Protein AF-A0A941YDL7-F1 (afdb_monomer)

Secondary structure (DSSP, 8-state):
----------------SSTTTTTTTSSSS-TTS---------HHHHT-SS-HHHHHHHHTT---HHHHHHHHHHHHHHHHHHHHTT-HHHHHHHHHHHHHT--S----BTTTB-HHHHHHHHHHHHHHHTT-HHHHHHHHHHHHHH-TT-TTHHHHHHHHHHHTTSPPPHHHHHHHHHHHHHHHHHHHHHHHTHHHHHHHHHTGGGTPPP--HHHHHHHTT-BTTB--HHHHHHHHHHTT---EEEEE-HHHHHHSPSSEEEEETTEEEEEEEEETTEEEEEETTTTEEEEEEPPPTT-TT--EEEEESS-----------PPP-------

Structure (mmCIF, N/CA/C/O backbone):
data_AF-A0A941YDL7-F1
#
_entry.id   AF-A0A941YDL7-F1
#
loop_
_atom_site.group_PDB
_atom_site.id
_atom_site.type_symbol
_atom_site.label_atom_id
_atom_site.label_alt_id
_atom_site.label_comp_id
_atom_site.label_asym_id
_atom_site.label_entity_id
_atom_site.label_seq_id
_atom_site.pdbx_PDB_ins_code
_atom_site.Cartn_x
_atom_site.Cartn_y
_atom_site.Cartn_z
_atom_site.occupancy
_atom_site.B_iso_or_equiv
_atom_site.auth_seq_id
_atom_site.auth_comp_id
_atom_site.auth_asym_id
_atom_site.auth_atom_id
_atom_site.pdbx_PDB_model_num
ATOM 1 N N . MET A 1 1 ? 16.659 -19.711 49.227 1.00 37.34 1 MET A N 1
ATOM 2 C CA . MET A 1 1 ? 16.069 -18.777 48.242 1.00 37.34 1 MET A CA 1
ATOM 3 C C . MET A 1 1 ? 16.823 -18.914 46.929 1.00 37.34 1 MET A C 1
ATOM 5 O O . MET A 1 1 ? 17.963 -18.486 46.855 1.00 37.34 1 MET A O 1
ATOM 9 N N . LYS A 1 2 ? 16.241 -19.593 45.935 1.00 26.11 2 LYS A N 1
ATOM 10 C CA . LYS A 1 2 ? 16.795 -19.703 44.576 1.00 26.11 2 LYS A CA 1
ATOM 11 C C . LYS A 1 2 ? 15.901 -18.872 43.658 1.00 26.11 2 LYS A C 1
ATOM 13 O O . LYS A 1 2 ? 14.744 -19.239 43.472 1.00 26.11 2 LYS A O 1
ATOM 18 N N . LEU A 1 3 ? 16.416 -17.756 43.140 1.00 27.30 3 LEU A N 1
ATOM 19 C CA . LEU A 1 3 ? 15.754 -17.014 42.069 1.00 27.30 3 LEU A CA 1
ATOM 20 C C . LEU A 1 3 ? 15.757 -17.884 40.809 1.00 27.30 3 LEU A C 1
ATOM 22 O O . LEU A 1 3 ? 16.811 -18.329 40.358 1.00 27.30 3 LEU A O 1
ATOM 26 N N . ARG A 1 4 ? 14.567 -18.150 40.270 1.00 28.25 4 ARG A N 1
ATOM 27 C CA . ARG A 1 4 ? 14.390 -18.718 38.934 1.00 28.25 4 ARG A CA 1
ATOM 28 C C . ARG A 1 4 ? 14.188 -17.561 37.966 1.00 28.25 4 ARG A C 1
ATOM 30 O O . ARG A 1 4 ? 13.151 -16.908 37.996 1.00 28.25 4 ARG A O 1
ATOM 37 N N . THR A 1 5 ? 15.186 -17.318 37.132 1.00 29.25 5 THR A N 1
ATOM 38 C CA . THR A 1 5 ? 15.082 -16.452 35.959 1.00 29.25 5 THR A CA 1
ATOM 39 C C . THR A 1 5 ? 14.235 -17.185 34.921 1.00 29.25 5 THR A C 1
ATOM 41 O O . THR A 1 5 ? 14.616 -18.261 34.464 1.00 29.25 5 THR A O 1
ATOM 44 N N . ILE A 1 6 ? 13.059 -16.647 34.600 1.00 28.30 6 ILE A N 1
ATOM 45 C CA . ILE A 1 6 ? 12.221 -17.129 33.500 1.00 28.30 6 ILE A CA 1
ATOM 46 C C . ILE A 1 6 ? 12.643 -16.338 32.264 1.00 28.30 6 ILE A C 1
ATOM 48 O O . ILE A 1 6 ? 12.273 -15.179 32.100 1.00 28.30 6 ILE A O 1
ATOM 52 N N . THR A 1 7 ? 13.465 -16.948 31.418 1.00 30.00 7 THR A N 1
ATOM 53 C CA . THR A 1 7 ? 13.738 -16.464 30.065 1.00 30.00 7 THR A CA 1
ATOM 54 C C . THR A 1 7 ? 12.548 -16.847 29.190 1.00 30.00 7 THR A C 1
ATOM 56 O O . THR A 1 7 ? 12.341 -18.021 28.891 1.00 30.00 7 THR A O 1
ATOM 59 N N . ALA A 1 8 ? 11.735 -15.862 28.812 1.00 26.80 8 ALA A N 1
ATOM 60 C CA . ALA A 1 8 ? 10.688 -16.037 27.816 1.00 26.80 8 ALA A CA 1
ATOM 61 C C . ALA A 1 8 ? 11.326 -16.009 26.419 1.00 26.80 8 ALA A C 1
ATOM 63 O O . ALA A 1 8 ? 11.739 -14.961 25.929 1.00 26.80 8 ALA A O 1
ATOM 64 N N . THR A 1 9 ? 11.435 -17.174 25.787 1.00 26.86 9 THR A N 1
ATOM 65 C CA . THR A 1 9 ? 11.781 -17.291 24.369 1.00 26.86 9 THR A CA 1
ATOM 66 C C . THR A 1 9 ? 10.522 -17.012 23.551 1.00 26.86 9 THR A C 1
ATOM 68 O O . THR A 1 9 ? 9.659 -17.876 23.417 1.00 26.86 9 THR A O 1
ATOM 71 N N . VAL A 1 10 ? 10.392 -15.795 23.020 1.00 27.70 10 VAL A N 1
ATOM 72 C CA . VAL A 1 10 ? 9.381 -15.471 22.006 1.00 27.70 10 VAL A CA 1
ATOM 73 C C . VAL A 1 10 ? 9.907 -15.972 20.663 1.00 27.70 10 VAL A C 1
ATOM 75 O O . VAL A 1 10 ? 10.769 -15.352 20.046 1.00 27.70 10 VAL A O 1
ATOM 78 N N . ALA A 1 11 ? 9.424 -17.135 20.231 1.00 27.25 11 ALA A N 1
ATOM 79 C CA . ALA A 1 11 ? 9.657 -17.644 18.887 1.00 27.25 11 ALA A CA 1
ATOM 80 C C . ALA A 1 11 ? 8.692 -16.945 17.914 1.00 27.25 11 ALA A C 1
ATOM 82 O O . ALA A 1 11 ? 7.545 -17.357 17.751 1.00 27.25 11 ALA A O 1
ATOM 83 N N . LEU A 1 12 ? 9.157 -15.871 17.276 1.00 30.12 12 LEU A N 1
ATOM 84 C CA . LEU A 1 12 ? 8.504 -15.267 16.114 1.00 30.12 12 LEU A CA 1
ATOM 85 C C . LEU A 1 12 ? 8.773 -16.149 14.887 1.00 30.12 12 LEU A C 1
ATOM 87 O O . LEU A 1 12 ? 9.752 -15.973 14.168 1.00 30.12 12 LEU A O 1
ATOM 91 N N . ALA A 1 13 ? 7.903 -17.132 14.662 1.00 30.30 13 ALA A N 1
ATOM 92 C CA . ALA A 1 13 ? 7.838 -17.876 13.411 1.00 30.30 13 ALA A CA 1
ATOM 93 C C . ALA A 1 13 ? 6.971 -17.097 12.409 1.00 30.30 13 ALA A C 1
ATOM 95 O O . ALA A 1 13 ? 5.789 -17.385 12.234 1.00 30.30 13 ALA A O 1
ATOM 96 N N . VAL A 1 14 ? 7.552 -16.084 11.763 1.00 33.91 14 VAL A N 1
ATOM 97 C CA . VAL A 1 14 ? 6.926 -15.397 10.627 1.00 33.91 14 VAL A CA 1
ATOM 98 C C . VAL A 1 14 ? 7.543 -15.930 9.334 1.00 33.91 14 VAL A C 1
ATOM 100 O O . VAL A 1 14 ? 8.665 -15.602 8.974 1.00 33.91 14 VAL A O 1
ATOM 103 N N . GLY A 1 15 ? 6.784 -16.788 8.651 1.00 31.83 15 GLY A N 1
ATOM 104 C CA . GLY A 1 15 ? 6.641 -16.751 7.193 1.00 31.83 15 GLY A CA 1
ATOM 105 C C . GLY A 1 15 ? 7.873 -16.957 6.306 1.00 31.83 15 GLY A C 1
ATOM 106 O O . GLY A 1 15 ? 8.090 -16.162 5.403 1.00 31.83 15 GLY A O 1
ATOM 107 N N . ALA A 1 16 ? 8.592 -18.075 6.430 1.00 31.45 16 ALA A N 1
ATOM 108 C CA . ALA A 1 16 ? 9.551 -18.518 5.400 1.00 31.45 16 ALA A CA 1
ATOM 109 C C . ALA A 1 16 ? 8.888 -19.242 4.194 1.00 31.45 16 ALA A C 1
ATOM 111 O O . ALA A 1 16 ? 9.565 -19.880 3.394 1.00 31.45 16 ALA A O 1
ATOM 112 N N . GLY A 1 17 ? 7.556 -19.190 4.063 1.00 27.62 17 GLY A N 1
ATOM 113 C CA . GLY A 1 17 ? 6.795 -20.098 3.191 1.00 27.62 17 GLY A CA 1
ATOM 114 C C . GLY A 1 17 ? 6.447 -19.607 1.782 1.00 27.62 17 GLY A C 1
ATOM 115 O O . GLY A 1 17 ? 5.955 -20.409 0.997 1.00 27.62 17 GLY A O 1
ATOM 116 N N . ILE A 1 18 ? 6.670 -18.333 1.435 1.00 33.44 18 ILE A N 1
ATOM 117 C CA . ILE A 1 18 ? 6.165 -17.769 0.160 1.00 33.44 18 ILE A CA 1
ATOM 118 C C . ILE A 1 18 ? 7.276 -17.501 -0.876 1.00 33.44 18 ILE A C 1
ATOM 120 O O . ILE A 1 18 ? 7.001 -17.475 -2.070 1.00 33.44 18 ILE A O 1
ATOM 124 N N . LEU A 1 19 ? 8.554 -17.445 -0.487 1.00 34.84 19 LEU A N 1
ATOM 125 C CA . LEU A 1 19 ? 9.645 -17.141 -1.432 1.00 34.84 19 LEU A CA 1
ATOM 126 C C . LEU A 1 19 ? 10.143 -18.340 -2.267 1.00 34.84 19 LEU A C 1
ATOM 128 O O . LEU A 1 19 ? 10.895 -18.155 -3.219 1.00 34.84 19 LEU A O 1
ATOM 132 N N . ALA A 1 20 ? 9.721 -19.572 -1.965 1.00 33.31 20 ALA A N 1
ATOM 133 C CA . ALA A 1 20 ? 10.286 -20.765 -2.607 1.00 33.31 20 ALA A CA 1
ATOM 134 C C . ALA A 1 20 ? 9.628 -21.160 -3.947 1.00 33.31 20 ALA A C 1
ATOM 136 O O . ALA A 1 20 ? 10.249 -21.871 -4.736 1.00 33.31 20 ALA A O 1
ATOM 137 N N . PHE A 1 21 ? 8.405 -20.703 -4.248 1.00 31.69 21 PHE A N 1
ATOM 138 C CA . PHE A 1 21 ? 7.662 -21.180 -5.430 1.00 31.69 21 PHE A CA 1
ATOM 139 C C . PHE A 1 21 ? 7.884 -20.363 -6.718 1.00 31.69 21 PHE A C 1
ATOM 141 O O . PHE A 1 21 ? 7.560 -20.846 -7.801 1.00 31.69 21 PHE A O 1
ATOM 148 N N . GLY A 1 22 ? 8.505 -19.180 -6.633 1.00 31.02 22 GLY A N 1
ATOM 149 C CA . GLY A 1 22 ? 8.952 -18.404 -7.803 1.00 31.02 22 GLY A CA 1
ATOM 150 C C . GLY A 1 22 ? 10.411 -18.657 -8.212 1.00 31.02 22 GLY A C 1
ATOM 151 O O . GLY A 1 22 ? 10.798 -18.365 -9.341 1.00 31.02 22 GLY A O 1
ATOM 152 N N . TRP A 1 23 ? 11.228 -19.227 -7.320 1.00 39.78 23 TRP A N 1
ATOM 153 C CA . TRP A 1 23 ? 12.681 -19.335 -7.505 1.00 39.78 23 TRP A CA 1
ATOM 154 C C . TRP A 1 23 ? 13.129 -20.464 -8.446 1.00 39.78 23 TRP A C 1
ATOM 156 O O . TRP A 1 23 ? 14.079 -20.271 -9.202 1.00 39.78 23 TRP A O 1
ATOM 166 N N . SER A 1 24 ? 12.459 -21.624 -8.473 1.00 32.69 24 SER A N 1
ATOM 167 C CA . SER A 1 24 ? 12.957 -22.769 -9.266 1.00 32.69 24 SER A CA 1
ATOM 168 C C . SER A 1 24 ? 12.690 -22.662 -10.772 1.00 32.69 24 SER A C 1
ATOM 170 O O . SER A 1 24 ? 13.338 -23.342 -11.565 1.00 32.69 24 SER A O 1
ATOM 172 N N . ARG A 1 25 ? 11.781 -21.775 -11.199 1.00 36.44 25 ARG A N 1
ATOM 173 C CA . ARG A 1 25 ? 11.506 -21.544 -12.628 1.00 36.44 25 ARG A CA 1
ATOM 174 C C . ARG A 1 25 ? 12.457 -20.521 -13.267 1.00 36.44 25 ARG A C 1
ATOM 176 O O . ARG A 1 25 ? 12.431 -20.346 -14.481 1.00 36.44 25 ARG A O 1
ATOM 183 N N . TRP A 1 26 ? 13.309 -19.878 -12.464 1.00 39.62 26 TRP A N 1
ATOM 184 C CA . TRP A 1 26 ? 14.221 -18.814 -12.895 1.00 39.62 26 TRP A CA 1
ATOM 185 C C . TRP A 1 26 ? 15.628 -19.321 -13.264 1.00 39.62 26 TRP A C 1
ATOM 187 O O . TRP A 1 26 ? 16.343 -18.658 -14.005 1.00 39.62 26 TRP A O 1
ATOM 197 N N . SER A 1 27 ? 16.028 -20.514 -12.808 1.00 38.94 27 SER A N 1
ATOM 198 C CA . SER A 1 27 ? 17.414 -21.006 -12.913 1.00 38.94 27 SER A CA 1
ATOM 199 C C . SER A 1 27 ? 17.756 -21.808 -14.179 1.00 38.94 27 SER A C 1
ATOM 201 O O . SER A 1 27 ? 18.889 -22.269 -14.304 1.00 38.94 27 SER A O 1
ATOM 203 N N . HIS A 1 28 ? 16.817 -22.005 -15.114 1.00 36.47 28 HIS A N 1
ATOM 204 C CA . HIS A 1 28 ? 17.025 -22.887 -16.279 1.00 36.47 28 HIS A CA 1
ATOM 205 C C . HIS A 1 28 ? 16.686 -22.283 -17.651 1.00 36.47 28 HIS A C 1
ATOM 207 O O . HIS A 1 28 ? 16.754 -22.992 -18.654 1.00 36.47 28 HIS A O 1
ATOM 213 N N . HIS A 1 29 ? 16.368 -20.989 -17.733 1.00 39.44 29 HIS A N 1
ATOM 214 C CA . HIS A 1 29 ? 16.310 -20.298 -19.021 1.00 39.44 29 HIS A CA 1
ATOM 215 C C . HIS A 1 29 ? 17.703 -19.789 -19.402 1.00 39.44 29 HIS A C 1
ATOM 217 O O . HIS A 1 29 ? 18.428 -19.279 -18.553 1.00 39.44 29 HIS A O 1
ATOM 223 N N . ASP A 1 30 ? 18.065 -19.978 -20.673 1.00 42.44 30 ASP A N 1
ATOM 224 C CA . ASP A 1 30 ? 19.247 -19.431 -21.344 1.00 42.44 30 ASP A CA 1
ATOM 225 C C . ASP A 1 30 ? 19.672 -18.079 -20.742 1.00 42.44 30 ASP A C 1
ATOM 227 O O . ASP A 1 30 ? 18.970 -17.079 -20.894 1.00 42.44 30 ASP A O 1
ATOM 231 N N . ALA A 1 31 ? 20.812 -18.055 -20.040 1.00 44.59 31 ALA A N 1
ATOM 232 C CA . ALA A 1 31 ? 21.307 -16.887 -19.306 1.00 44.59 31 ALA A CA 1
ATOM 233 C C . ALA A 1 31 ? 21.563 -15.659 -20.204 1.00 44.59 31 ALA A C 1
ATOM 235 O O . ALA A 1 31 ? 21.845 -14.574 -19.703 1.00 44.59 31 ALA A O 1
ATOM 236 N N . THR A 1 32 ? 21.478 -15.821 -21.528 1.00 43.91 32 THR A N 1
ATOM 237 C CA . THR A 1 32 ? 21.632 -14.743 -22.509 1.00 43.91 32 THR A CA 1
ATOM 238 C C . THR A 1 32 ? 20.325 -14.028 -22.849 1.00 43.91 32 THR A C 1
ATOM 240 O O . THR A 1 32 ? 20.363 -12.932 -23.409 1.00 43.91 32 THR A O 1
ATOM 243 N N . ARG A 1 33 ? 19.161 -14.604 -22.515 1.00 46.22 33 ARG A N 1
ATOM 244 C CA . ARG A 1 33 ? 17.855 -13.986 -22.765 1.00 46.22 33 ARG A CA 1
ATOM 245 C C . ARG A 1 33 ? 17.139 -13.752 -21.446 1.00 46.22 33 ARG A C 1
ATOM 247 O O . ARG A 1 33 ? 16.649 -14.707 -20.843 1.00 46.22 33 ARG A O 1
ATOM 254 N N . PRO A 1 34 ? 17.058 -12.499 -20.981 1.00 45.69 34 PRO A N 1
ATOM 255 C CA . PRO A 1 34 ? 16.389 -12.241 -19.729 1.00 45.69 34 PRO A CA 1
ATOM 256 C C . PRO A 1 34 ? 14.908 -12.616 -19.815 1.00 45.69 34 PRO A C 1
ATOM 258 O O . PRO A 1 34 ? 14.281 -12.385 -20.854 1.00 45.69 34 PRO A O 1
ATOM 261 N N . PRO A 1 35 ? 14.327 -13.152 -18.731 1.00 43.38 35 PRO A N 1
ATOM 262 C CA . PRO A 1 35 ? 12.903 -13.418 -18.683 1.00 43.38 35 PRO A CA 1
ATOM 263 C C . PRO A 1 35 ? 12.160 -12.096 -18.862 1.00 43.38 35 PRO A C 1
ATOM 265 O O . PRO A 1 35 ? 12.239 -11.190 -18.029 1.00 43.38 35 PRO A O 1
ATOM 268 N N . VAL A 1 36 ? 11.452 -11.988 -19.981 1.00 54.88 36 VAL A N 1
ATOM 269 C CA . VAL A 1 36 ? 10.442 -10.958 -20.178 1.00 54.88 36 VAL A CA 1
ATOM 270 C C . VAL A 1 36 ? 9.361 -11.250 -19.147 1.00 54.88 36 VAL A C 1
ATOM 272 O O . VAL A 1 36 ? 8.818 -12.354 -19.119 1.00 54.88 36 VAL A O 1
ATOM 275 N N . VAL A 1 37 ? 9.088 -10.295 -18.257 1.00 56.03 37 VAL A N 1
ATOM 276 C CA . VAL A 1 37 ? 7.949 -10.411 -17.343 1.00 56.03 37 VAL A CA 1
ATOM 277 C C . VAL A 1 37 ? 6.709 -10.404 -18.225 1.00 56.03 37 VAL A C 1
ATOM 279 O O . VAL A 1 37 ? 6.321 -9.359 -18.745 1.00 56.03 37 VAL A O 1
ATOM 282 N N . THR A 1 38 ? 6.131 -11.580 -18.453 1.00 52.69 38 THR A N 1
ATOM 283 C CA . THR A 1 38 ? 4.875 -11.699 -19.181 1.00 52.69 38 THR A CA 1
ATOM 284 C C . THR A 1 38 ? 3.801 -11.085 -18.302 1.00 52.69 38 THR A C 1
ATOM 286 O O . THR A 1 38 ? 3.510 -11.596 -17.222 1.00 52.69 38 THR A O 1
ATOM 289 N N . VAL A 1 39 ? 3.244 -9.960 -18.736 1.00 56.31 39 VAL A N 1
ATOM 290 C CA . VAL A 1 39 ? 2.050 -9.407 -18.103 1.00 56.31 39 VAL A CA 1
ATOM 291 C C . VAL A 1 39 ? 0.925 -10.378 -18.428 1.00 56.31 39 VAL A C 1
ATOM 293 O O . VAL A 1 39 ? 0.641 -10.589 -19.608 1.00 56.31 39 VAL A O 1
ATOM 296 N N . ASP A 1 40 ? 0.324 -10.998 -17.408 1.00 58.81 40 ASP A N 1
ATOM 297 C CA . ASP A 1 40 ? -0.880 -11.806 -17.601 1.00 58.81 40 ASP A CA 1
ATOM 298 C C . ASP A 1 40 ? -1.860 -11.002 -18.455 1.00 58.81 40 ASP A C 1
ATOM 300 O O . ASP A 1 40 ? -2.167 -9.845 -18.145 1.00 58.81 40 ASP A O 1
ATOM 304 N N . ALA A 1 41 ? -2.290 -11.586 -19.573 1.00 58.56 41 ALA A N 1
ATOM 305 C CA . ALA A 1 41 ? -3.140 -10.888 -20.519 1.00 58.56 41 ALA A CA 1
ATOM 306 C C . ALA A 1 41 ? -4.437 -10.489 -19.805 1.00 58.56 41 ALA A C 1
ATOM 308 O O . ALA A 1 41 ? -5.249 -11.349 -19.463 1.00 58.56 41 ALA A O 1
ATOM 309 N N . ASP A 1 42 ? -4.600 -9.186 -19.563 1.00 64.19 42 ASP A N 1
ATOM 310 C CA . ASP A 1 42 ? -5.764 -8.618 -18.889 1.00 64.19 42 ASP A CA 1
ATOM 311 C C . ASP A 1 42 ? -7.034 -9.117 -19.593 1.00 64.19 42 ASP A C 1
ATOM 313 O O . ASP A 1 42 ? -7.137 -8.952 -20.814 1.00 64.19 42 ASP A O 1
ATOM 317 N N . PRO A 1 43 ? -8.001 -9.719 -18.877 1.00 68.06 43 PRO A N 1
ATOM 318 C CA . PRO A 1 43 ? -9.245 -10.183 -19.479 1.00 68.06 43 PRO A CA 1
ATOM 319 C C . PRO A 1 43 ? -9.929 -9.107 -20.330 1.00 68.06 43 PRO A C 1
ATOM 321 O O . PRO A 1 43 ? -10.502 -9.418 -21.371 1.00 68.06 43 PRO A O 1
ATOM 324 N N . LEU A 1 44 ? -9.809 -7.830 -19.946 1.00 62.81 44 LEU A N 1
ATOM 325 C CA . LEU A 1 44 ? -10.331 -6.722 -20.739 1.00 62.81 44 LEU A CA 1
ATOM 326 C C . LEU A 1 44 ? -9.585 -6.574 -22.064 1.00 62.81 44 LEU A C 1
ATOM 328 O O . LEU A 1 44 ? -10.246 -6.426 -23.086 1.00 62.81 44 LEU A O 1
ATOM 332 N N . LEU A 1 45 ? -8.252 -6.686 -22.077 1.00 68.38 45 LEU A N 1
ATOM 333 C CA . LEU A 1 45 ? -7.449 -6.651 -23.306 1.00 68.38 45 LEU A CA 1
ATOM 334 C C . LEU A 1 45 ? -7.737 -7.851 -24.217 1.00 68.38 45 LEU A C 1
ATOM 336 O O . LEU A 1 45 ? -7.794 -7.683 -25.430 1.00 68.38 45 LEU A O 1
ATOM 340 N N . GLN A 1 46 ? -7.979 -9.040 -23.656 1.00 73.88 46 GLN A N 1
ATOM 341 C CA . GLN A 1 46 ? -8.308 -10.237 -24.446 1.00 73.88 46 GLN A CA 1
ATOM 342 C C . GLN A 1 46 ? -9.644 -10.114 -25.188 1.00 73.88 46 GLN A C 1
ATOM 344 O O . GLN A 1 46 ? -9.834 -10.714 -26.243 1.00 73.88 46 GLN A O 1
ATOM 349 N N . THR A 1 47 ? -10.578 -9.334 -24.642 1.00 74.69 47 THR A N 1
ATOM 350 C CA . THR A 1 47 ? -11.885 -9.089 -25.270 1.00 74.69 47 THR A CA 1
ATOM 351 C C . THR A 1 47 ? -11.878 -7.930 -26.268 1.00 74.69 47 THR A C 1
ATOM 353 O O . THR A 1 47 ? -12.888 -7.691 -26.936 1.00 74.69 47 THR A O 1
ATOM 356 N N . MET A 1 48 ? -10.762 -7.203 -26.397 1.00 77.00 48 MET A N 1
ATOM 357 C CA . MET A 1 48 ? -10.673 -6.084 -27.330 1.00 77.00 48 MET A CA 1
ATOM 358 C C . MET A 1 48 ? -10.565 -6.570 -28.768 1.00 77.00 48 MET A C 1
ATOM 360 O O . MET A 1 48 ? -9.735 -7.407 -29.107 1.00 77.00 48 MET A O 1
ATOM 364 N N . LYS A 1 49 ? -11.389 -5.982 -29.638 1.00 82.94 49 LYS A N 1
ATOM 365 C CA . LYS A 1 49 ? -11.240 -6.117 -31.094 1.00 82.94 49 LYS A CA 1
ATOM 366 C C . LYS A 1 49 ? -10.123 -5.232 -31.649 1.00 82.94 49 LYS A C 1
ATOM 368 O O . LYS A 1 49 ? -9.626 -5.500 -32.736 1.00 82.94 49 LYS A O 1
ATOM 373 N N . ASP A 1 50 ? -9.778 -4.177 -30.919 1.00 87.31 50 ASP A N 1
ATOM 374 C CA . ASP A 1 50 ? -8.822 -3.161 -31.341 1.00 87.31 50 ASP A CA 1
ATOM 375 C C . ASP A 1 50 ? -7.399 -3.551 -30.939 1.00 87.31 50 ASP A C 1
ATOM 377 O O . ASP A 1 50 ? -7.180 -4.197 -29.911 1.00 87.31 50 ASP A O 1
ATOM 381 N N . SER A 1 51 ? -6.412 -3.109 -31.715 1.00 93.06 51 SER A N 1
ATOM 382 C CA . SER A 1 51 ? -5.014 -3.246 -31.315 1.00 93.06 51 SER A CA 1
ATOM 383 C C . SER A 1 51 ? -4.720 -2.413 -30.055 1.00 93.06 51 SER A C 1
ATOM 385 O O . SER A 1 51 ? -5.361 -1.380 -29.819 1.00 93.06 51 SER A O 1
ATOM 387 N N . PRO A 1 52 ? -3.699 -2.776 -29.252 1.00 93.62 52 PRO A N 1
ATOM 388 C CA . PRO A 1 52 ? -3.345 -2.002 -28.063 1.00 93.62 52 PRO A CA 1
ATOM 389 C C . PRO A 1 52 ? -3.077 -0.513 -28.355 1.00 93.62 52 PRO A C 1
ATOM 391 O O . PRO A 1 52 ? -3.503 0.349 -27.587 1.00 93.62 52 PRO A O 1
ATOM 394 N N . LYS A 1 53 ? -2.444 -0.188 -29.495 1.00 94.94 53 LYS A N 1
ATOM 395 C CA . LYS A 1 53 ? -2.166 1.202 -29.910 1.00 94.94 53 LYS A CA 1
ATOM 396 C C . LYS A 1 53 ? -3.460 1.978 -30.219 1.00 94.94 53 LYS A C 1
ATOM 398 O O . LYS A 1 53 ? -3.593 3.128 -29.802 1.00 94.94 53 LYS A O 1
ATOM 403 N N . GLU A 1 54 ? -4.439 1.351 -30.873 1.00 95.31 54 GLU A N 1
ATOM 404 C CA . GLU A 1 54 ? -5.755 1.957 -31.148 1.00 95.31 54 GLU A CA 1
ATOM 405 C C . GLU A 1 54 ? -6.580 2.161 -29.872 1.00 95.31 54 GLU A C 1
ATOM 407 O O . GLU A 1 54 ? -7.276 3.171 -29.724 1.00 95.31 54 GLU A O 1
ATOM 412 N N . PHE A 1 55 ? -6.498 1.228 -28.916 1.00 94.75 55 PHE A N 1
ATOM 413 C CA . PHE A 1 55 ? -7.143 1.403 -27.618 1.00 94.75 55 PHE A CA 1
ATOM 414 C C . PHE A 1 55 ? -6.578 2.610 -26.865 1.00 94.75 55 PHE A C 1
ATOM 416 O O . PHE A 1 55 ? -7.353 3.440 -26.381 1.00 94.75 55 PHE A O 1
ATOM 423 N N . VAL A 1 56 ? -5.247 2.735 -26.812 1.00 96.12 56 VAL A N 1
ATOM 424 C CA . VAL A 1 56 ? -4.561 3.873 -26.186 1.00 96.12 56 VAL A CA 1
ATOM 425 C C . VAL A 1 56 ? -4.997 5.185 -26.833 1.00 96.12 56 VAL A C 1
ATOM 427 O O . VAL A 1 56 ? -5.439 6.079 -26.118 1.00 96.12 56 VAL A O 1
ATOM 430 N N . ALA A 1 57 ? -4.955 5.294 -28.164 1.00 96.56 57 ALA A N 1
ATOM 431 C CA . ALA A 1 57 ? -5.278 6.535 -28.873 1.00 96.56 57 ALA A CA 1
ATOM 432 C C . ALA A 1 57 ? -6.694 7.060 -28.572 1.00 96.56 57 ALA A C 1
ATOM 434 O O . ALA A 1 57 ? -6.902 8.259 -28.406 1.00 96.56 57 ALA A O 1
ATOM 435 N N . ARG A 1 58 ? -7.674 6.160 -28.455 1.00 96.62 58 ARG A N 1
ATOM 436 C CA . ARG A 1 58 ? -9.072 6.515 -28.162 1.00 96.62 58 ARG A CA 1
ATOM 437 C C . ARG A 1 58 ? -9.318 6.868 -26.697 1.00 96.62 58 ARG A C 1
ATOM 439 O O . ARG A 1 58 ? -10.239 7.626 -26.411 1.00 96.62 58 ARG A O 1
ATOM 446 N N . ASN A 1 59 ? -8.532 6.309 -25.777 1.00 96.25 59 ASN A N 1
ATOM 447 C CA . ASN A 1 59 ? -8.805 6.384 -24.341 1.00 96.25 59 ASN A CA 1
ATOM 448 C C . ASN A 1 59 ? -7.763 7.175 -23.538 1.00 96.25 59 ASN A C 1
ATOM 450 O O . ASN A 1 59 ? -7.964 7.371 -22.343 1.00 96.25 59 ASN A O 1
ATOM 454 N N . GLU A 1 60 ? -6.684 7.673 -24.153 1.00 97.12 60 GLU A N 1
ATOM 455 C CA . GLU A 1 60 ? -5.602 8.400 -23.463 1.00 97.12 60 GLU A CA 1
ATOM 456 C C . GLU A 1 60 ? -6.115 9.591 -22.636 1.00 97.12 60 GLU A C 1
ATOM 458 O O . GLU A 1 60 ? -5.591 9.873 -21.557 1.00 97.12 60 GLU A O 1
ATOM 463 N N . MET A 1 61 ? -7.182 10.245 -23.099 1.00 97.00 61 MET A N 1
ATOM 464 C CA . MET A 1 61 ? -7.784 11.412 -22.447 1.00 97.00 61 MET A CA 1
ATOM 465 C C . MET A 1 61 ? -8.937 11.073 -21.490 1.00 97.00 61 MET A C 1
ATOM 467 O O . MET A 1 61 ? -9.576 11.985 -20.969 1.00 97.00 61 MET A O 1
ATOM 471 N N . SER A 1 62 ? -9.225 9.790 -21.248 1.00 96.12 62 SER A N 1
ATOM 472 C CA . SER A 1 62 ? -10.281 9.392 -20.311 1.00 96.12 62 SER A CA 1
ATOM 473 C C . SER A 1 62 ? -9.958 9.838 -18.880 1.00 96.12 62 SER A C 1
ATOM 475 O O . SER A 1 62 ? -8.821 9.704 -18.429 1.00 96.12 62 SER A O 1
ATOM 477 N N . ASN A 1 63 ? -10.962 10.317 -18.143 1.00 96.12 63 ASN A N 1
ATOM 478 C CA . ASN A 1 63 ? -10.835 10.634 -16.714 1.00 96.12 63 ASN A CA 1
ATOM 479 C C . ASN A 1 63 ? -11.136 9.429 -15.807 1.00 96.12 63 ASN A C 1
ATOM 481 O O . ASN A 1 63 ? -10.988 9.520 -14.589 1.00 96.12 63 ASN A O 1
ATOM 485 N N . ASP A 1 64 ? -11.573 8.306 -16.380 1.00 95.56 64 ASP A N 1
ATOM 486 C CA . ASP A 1 64 ? -11.872 7.093 -15.628 1.00 95.56 64 ASP A CA 1
ATOM 487 C C . ASP A 1 64 ? -10.573 6.355 -15.260 1.00 95.56 64 ASP A C 1
ATOM 489 O O . ASP A 1 64 ? -9.805 5.937 -16.130 1.00 95.56 64 ASP A O 1
ATOM 493 N N . LYS A 1 65 ? -10.335 6.169 -13.955 1.00 95.00 65 LYS A N 1
ATOM 494 C CA . LYS A 1 65 ? -9.137 5.493 -13.434 1.00 95.00 65 LYS A CA 1
ATOM 495 C C . LYS A 1 65 ? -9.030 4.034 -13.878 1.00 95.00 65 LYS A C 1
ATOM 497 O O . LYS A 1 65 ? -7.921 3.566 -14.117 1.00 95.00 65 LYS A O 1
ATOM 502 N N . GLN A 1 66 ? -10.139 3.305 -13.995 1.00 92.50 66 GLN A N 1
ATOM 503 C CA . GLN A 1 66 ? -10.113 1.919 -14.467 1.00 92.50 66 GLN A CA 1
ATOM 504 C C . GLN A 1 66 ? -9.718 1.872 -15.942 1.00 92.50 66 GLN A C 1
ATOM 506 O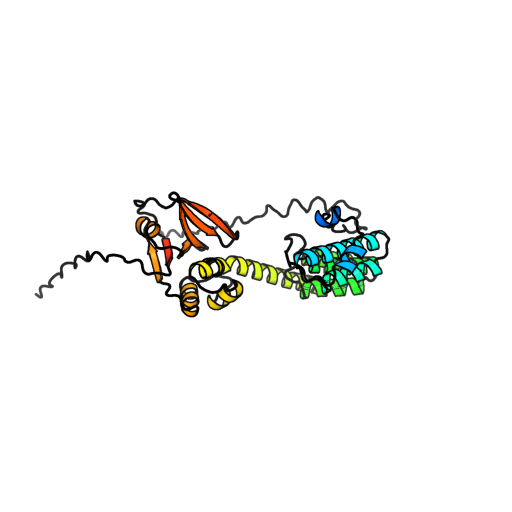 O . GLN A 1 66 ? -8.833 1.102 -16.313 1.00 92.50 66 GLN A O 1
ATOM 511 N N . VAL A 1 67 ? -10.287 2.761 -16.763 1.00 93.50 67 VAL A N 1
ATOM 512 C CA . VAL A 1 67 ? -9.896 2.898 -18.175 1.00 93.50 67 VAL A CA 1
ATOM 513 C C . VAL A 1 67 ? -8.416 3.262 -18.292 1.00 93.50 67 VAL A C 1
ATOM 515 O O . VAL A 1 67 ? -7.701 2.651 -19.081 1.00 93.50 67 VAL A O 1
ATOM 518 N N . GLN A 1 68 ? -7.921 4.191 -17.472 1.00 96.62 68 GLN A N 1
ATOM 519 C CA . GLN A 1 68 ? -6.510 4.588 -17.476 1.00 96.62 68 GLN A CA 1
ATOM 520 C C . GLN A 1 68 ? -5.561 3.461 -17.035 1.00 96.62 68 GLN A C 1
ATOM 522 O O . GLN A 1 68 ? -4.470 3.330 -17.591 1.00 96.62 68 GLN A O 1
ATOM 527 N N . THR A 1 69 ? -5.974 2.588 -16.110 1.00 94.06 69 THR A N 1
ATOM 528 C CA . THR A 1 69 ? -5.232 1.353 -15.794 1.00 94.06 69 THR A CA 1
ATOM 529 C C . THR A 1 69 ? -5.099 0.459 -17.032 1.00 94.06 69 THR A C 1
ATOM 531 O O . THR A 1 69 ? -4.001 -0.018 -17.332 1.00 94.06 69 THR A O 1
ATOM 534 N N . VAL A 1 70 ? -6.185 0.272 -17.792 1.00 93.56 70 VAL A N 1
ATOM 535 C CA . VAL A 1 70 ? -6.170 -0.524 -19.033 1.00 93.56 70 VAL A CA 1
ATOM 536 C C . VAL A 1 70 ? -5.334 0.157 -20.119 1.00 93.56 70 VAL A C 1
ATOM 538 O O . VAL A 1 70 ? -4.583 -0.524 -20.811 1.00 93.56 70 VAL A O 1
ATOM 541 N N . VAL A 1 71 ? -5.377 1.490 -20.234 1.00 95.25 71 VAL A N 1
ATOM 542 C CA . VAL A 1 71 ? -4.509 2.256 -21.147 1.00 95.25 71 VAL A CA 1
ATOM 543 C C . VAL A 1 71 ? -3.039 1.971 -20.845 1.00 95.25 71 VAL A C 1
ATOM 545 O O . VAL A 1 71 ? -2.298 1.628 -21.761 1.00 95.25 71 VAL A O 1
ATOM 548 N N . THR A 1 72 ? -2.605 2.037 -19.583 1.00 95.94 72 THR A N 1
ATOM 549 C CA . THR A 1 72 ? -1.216 1.714 -19.213 1.00 95.94 72 THR A CA 1
ATOM 550 C C . THR A 1 72 ? -0.835 0.280 -19.592 1.00 95.94 72 THR A C 1
ATOM 552 O O . THR A 1 72 ? 0.232 0.075 -20.170 1.00 95.94 72 THR A O 1
ATOM 555 N N . ARG A 1 73 ? -1.706 -0.709 -19.349 1.00 94.56 73 ARG A N 1
ATOM 556 C CA . ARG A 1 73 ? -1.458 -2.104 -19.763 1.00 94.56 73 ARG A CA 1
ATOM 557 C C . ARG A 1 73 ? -1.396 -2.261 -21.283 1.00 94.56 73 ARG A C 1
ATOM 559 O O . ARG A 1 73 ? -0.532 -2.979 -21.783 1.00 94.56 73 ARG A O 1
ATOM 566 N N . ALA A 1 74 ? -2.256 -1.565 -22.025 1.00 94.56 74 ALA A N 1
ATOM 567 C CA . ALA A 1 74 ? -2.238 -1.551 -23.485 1.00 94.56 74 ALA A CA 1
ATOM 568 C C . ALA A 1 74 ? -0.927 -0.953 -24.027 1.00 94.56 74 ALA A C 1
ATOM 570 O O . ALA A 1 74 ? -0.331 -1.528 -24.935 1.00 94.56 74 ALA A O 1
ATOM 571 N N . ARG A 1 75 ? -0.424 0.135 -23.423 1.00 96.88 75 ARG A N 1
ATOM 572 C CA . ARG A 1 75 ? 0.902 0.693 -23.740 1.00 96.88 75 ARG A CA 1
ATOM 573 C C . ARG A 1 75 ? 2.015 -0.323 -23.495 1.00 96.88 75 ARG A C 1
ATOM 575 O O . ARG A 1 75 ? 2.811 -0.581 -24.388 1.00 96.88 75 ARG A O 1
ATOM 582 N N . MET A 1 76 ? 2.033 -0.957 -22.321 1.00 96.31 76 MET A N 1
ATOM 583 C CA . MET A 1 76 ? 3.016 -2.002 -22.009 1.00 96.31 76 MET A CA 1
ATOM 584 C C . MET A 1 76 ? 2.938 -3.168 -23.003 1.00 96.31 76 MET A C 1
ATOM 586 O O . MET A 1 76 ? 3.965 -3.629 -23.479 1.00 96.31 76 MET A O 1
ATOM 590 N N . THR A 1 77 ? 1.734 -3.600 -23.381 1.00 94.38 77 THR A N 1
ATOM 591 C CA . THR A 1 77 ? 1.528 -4.659 -24.385 1.00 94.38 77 THR A CA 1
ATOM 592 C C . THR A 1 77 ? 2.073 -4.245 -25.754 1.00 94.38 77 THR A C 1
ATOM 594 O O . THR A 1 77 ? 2.776 -5.015 -26.401 1.00 94.38 77 THR A O 1
ATOM 597 N N . ALA A 1 78 ? 1.801 -3.012 -26.194 1.00 94.94 78 ALA A N 1
ATOM 598 C CA . ALA A 1 78 ? 2.370 -2.470 -27.425 1.00 94.94 78 ALA A CA 1
ATOM 599 C C . ALA A 1 78 ? 3.906 -2.419 -27.372 1.00 94.94 78 ALA A C 1
ATOM 601 O O . ALA A 1 78 ? 4.555 -2.765 -28.356 1.00 94.94 78 ALA A O 1
ATOM 602 N N . ALA A 1 79 ? 4.470 -2.036 -26.225 1.00 96.19 79 ALA A N 1
ATOM 603 C CA . ALA A 1 79 ? 5.907 -2.001 -26.001 1.00 96.19 79 ALA A CA 1
ATOM 604 C C . ALA A 1 79 ? 6.537 -3.401 -26.074 1.00 96.19 79 ALA A C 1
ATOM 606 O O . ALA A 1 79 ? 7.539 -3.578 -26.762 1.00 96.19 79 ALA A O 1
ATOM 607 N N . PHE A 1 80 ? 5.929 -4.414 -25.446 1.00 95.12 80 PHE A N 1
ATOM 608 C CA . PHE A 1 80 ? 6.384 -5.803 -25.570 1.00 95.12 80 PHE A CA 1
ATOM 609 C C . PHE A 1 80 ? 6.331 -6.291 -27.022 1.00 95.12 80 PHE A C 1
ATOM 611 O O . PHE A 1 80 ? 7.314 -6.849 -27.499 1.00 95.12 80 PHE A O 1
ATOM 618 N N . ASN A 1 81 ? 5.252 -6.000 -27.757 1.00 93.50 81 ASN A N 1
ATOM 619 C CA . ASN A 1 81 ? 5.139 -6.361 -29.176 1.00 93.50 81 ASN A CA 1
ATOM 620 C C . ASN A 1 81 ? 6.226 -5.711 -30.052 1.00 93.50 81 ASN A C 1
ATOM 622 O O . ASN A 1 81 ? 6.633 -6.290 -31.059 1.00 93.50 81 ASN A O 1
ATOM 626 N N . ASP A 1 82 ? 6.661 -4.493 -29.722 1.00 95.00 82 ASP A N 1
ATOM 627 C CA . ASP A 1 82 ? 7.761 -3.821 -30.422 1.00 95.00 82 ASP A CA 1
ATOM 628 C C . ASP A 1 82 ? 9.120 -4.440 -30.022 1.00 95.00 82 ASP A C 1
ATOM 630 O O . ASP A 1 82 ? 9.949 -4.722 -30.890 1.00 95.00 82 ASP A O 1
ATOM 634 N N . ALA A 1 83 ? 9.315 -4.775 -28.740 1.00 94.88 83 ALA A N 1
ATOM 635 C CA . ALA A 1 83 ? 10.522 -5.443 -28.245 1.00 94.88 83 ALA A CA 1
ATOM 636 C C . ALA A 1 83 ? 10.707 -6.857 -28.825 1.00 94.88 83 ALA A C 1
ATOM 638 O O . ALA A 1 83 ? 11.823 -7.227 -29.184 1.00 94.88 83 ALA A O 1
ATOM 639 N N . GLU A 1 84 ? 9.632 -7.634 -28.983 1.00 93.62 84 GLU A N 1
ATOM 640 C CA . GLU A 1 84 ? 9.666 -8.963 -29.617 1.00 93.62 84 GLU A CA 1
ATOM 641 C C . GLU A 1 84 ? 10.155 -8.914 -31.072 1.00 93.62 84 GLU A C 1
ATOM 643 O O . GLU A 1 84 ? 10.769 -9.863 -31.560 1.00 93.62 84 GLU A O 1
ATOM 648 N N . LYS A 1 85 ? 9.934 -7.787 -31.759 1.00 96.06 85 LYS A N 1
ATOM 649 C CA . LYS A 1 85 ? 10.437 -7.534 -33.118 1.00 96.06 85 LYS A CA 1
ATOM 650 C C . LYS A 1 85 ? 11.876 -7.008 -33.134 1.00 96.06 85 LYS A C 1
ATOM 652 O O . LYS A 1 85 ? 12.413 -6.755 -34.209 1.00 96.06 85 LYS A O 1
ATOM 657 N N . GLY A 1 86 ? 12.493 -6.825 -31.966 1.00 95.38 86 GLY A N 1
ATOM 658 C CA . GLY A 1 86 ? 13.820 -6.235 -31.801 1.00 95.38 86 GLY A CA 1
ATOM 659 C C . GLY A 1 86 ? 13.846 -4.704 -31.849 1.00 95.38 86 GLY A C 1
ATOM 660 O O . GLY A 1 86 ? 14.933 -4.127 -31.823 1.00 95.38 86 GLY A O 1
ATOM 661 N N . ASP A 1 87 ? 12.692 -4.027 -31.895 1.00 97.69 87 ASP A N 1
ATOM 662 C CA . ASP A 1 87 ? 12.614 -2.561 -31.844 1.00 97.69 87 ASP A CA 1
ATOM 663 C C . ASP A 1 87 ? 12.587 -2.071 -30.390 1.00 97.69 87 ASP A C 1
ATOM 665 O O . ASP A 1 87 ? 11.585 -1.578 -29.861 1.00 97.69 87 ASP A O 1
ATOM 669 N N . TYR A 1 88 ? 13.725 -2.239 -29.717 1.00 97.19 88 TYR A N 1
ATOM 670 C CA . TYR A 1 88 ? 13.884 -1.869 -28.311 1.00 97.19 88 TYR A CA 1
ATOM 671 C C . TYR A 1 88 ? 13.751 -0.362 -28.072 1.00 97.19 88 TYR A C 1
ATOM 673 O O . TYR A 1 88 ? 13.325 0.042 -26.992 1.00 97.19 88 TYR A O 1
ATOM 681 N N . SER A 1 89 ? 14.041 0.469 -29.077 1.00 97.69 89 SER A N 1
ATOM 682 C CA . SER A 1 89 ? 13.932 1.923 -28.953 1.00 97.69 89 SER A CA 1
ATOM 683 C C . SER A 1 89 ? 12.470 2.373 -28.907 1.00 97.69 89 SER A C 1
ATOM 685 O O . SER A 1 89 ? 12.089 3.124 -28.002 1.00 97.69 89 SER A O 1
ATOM 687 N N . SER A 1 90 ? 11.633 1.859 -29.821 1.00 97.50 90 SER A N 1
ATOM 688 C CA . SER A 1 90 ? 10.181 2.082 -29.789 1.00 97.50 90 SER A CA 1
ATOM 689 C C . SER A 1 90 ? 9.569 1.512 -28.509 1.00 97.50 90 SER A C 1
ATOM 691 O O . SER A 1 90 ? 8.853 2.217 -27.793 1.00 97.50 90 SER A O 1
ATOM 693 N N . ALA A 1 91 ? 9.922 0.269 -28.159 1.00 97.31 91 ALA A N 1
ATOM 694 C CA . ALA A 1 91 ? 9.458 -0.375 -26.934 1.00 97.31 91 ALA A CA 1
ATOM 695 C C . ALA A 1 91 ? 9.779 0.455 -25.684 1.00 97.31 91 ALA A C 1
ATOM 697 O O . ALA A 1 91 ? 8.897 0.739 -24.872 1.00 97.31 91 ALA A O 1
ATOM 698 N N . ARG A 1 92 ? 11.029 0.915 -25.550 1.00 97.94 92 ARG A N 1
ATOM 699 C CA . ARG A 1 92 ? 11.466 1.774 -24.446 1.00 97.94 92 ARG A CA 1
ATOM 700 C C . ARG A 1 92 ? 10.641 3.052 -24.358 1.00 97.94 92 ARG A C 1
ATOM 702 O O . ARG A 1 92 ? 10.214 3.415 -23.263 1.00 97.94 92 ARG A O 1
ATOM 709 N N . ALA A 1 93 ? 10.438 3.746 -25.478 1.00 98.19 93 ALA A N 1
ATOM 710 C CA . ALA A 1 93 ? 9.655 4.978 -25.505 1.00 98.19 93 ALA A CA 1
ATOM 711 C C . ALA A 1 93 ? 8.224 4.735 -25.006 1.00 98.19 93 ALA A C 1
ATOM 713 O O . ALA A 1 93 ? 7.691 5.521 -24.218 1.00 98.19 93 ALA A O 1
ATOM 714 N N . GLU A 1 94 ? 7.627 3.612 -25.398 1.00 98.00 94 GLU A N 1
ATOM 715 C CA . GLU A 1 94 ? 6.270 3.272 -24.996 1.00 98.00 94 GLU A CA 1
ATOM 716 C C . GLU A 1 94 ? 6.171 2.820 -23.531 1.00 98.00 94 GLU A C 1
ATOM 718 O O . GLU A 1 94 ? 5.238 3.220 -22.831 1.00 98.00 94 GLU A O 1
ATOM 723 N N . PHE A 1 95 ? 7.168 2.103 -23.007 1.00 97.94 95 PHE A N 1
ATOM 724 C CA . PHE A 1 95 ? 7.281 1.831 -21.571 1.00 97.94 95 PHE A CA 1
ATOM 725 C C . PHE A 1 95 ? 7.450 3.114 -20.742 1.00 97.94 95 PHE A C 1
ATOM 727 O O . PHE A 1 95 ? 6.798 3.276 -19.709 1.00 97.94 95 PHE A O 1
ATOM 734 N N . LEU A 1 96 ? 8.267 4.068 -21.199 1.00 98.12 96 LEU A N 1
ATOM 735 C CA . LEU A 1 96 ? 8.398 5.368 -20.536 1.00 98.12 96 LEU A CA 1
ATOM 736 C C . LEU A 1 96 ? 7.074 6.138 -20.553 1.00 98.12 96 LEU A C 1
ATOM 738 O O . LEU A 1 96 ? 6.675 6.674 -19.521 1.00 98.12 96 LEU A O 1
ATOM 742 N N . ASN A 1 97 ? 6.350 6.137 -21.676 1.00 97.81 97 ASN A N 1
ATOM 743 C CA . ASN A 1 97 ? 5.007 6.714 -21.751 1.00 97.81 97 ASN A CA 1
ATOM 744 C C . ASN A 1 97 ? 4.041 6.032 -20.777 1.00 97.81 97 ASN A C 1
ATOM 746 O O . ASN A 1 97 ? 3.285 6.717 -20.092 1.00 97.81 97 ASN A O 1
ATOM 750 N N . ALA A 1 98 ? 4.070 4.701 -20.690 1.00 97.25 98 ALA A N 1
ATOM 751 C CA . ALA A 1 98 ? 3.236 3.942 -19.766 1.00 97.25 98 ALA A CA 1
ATOM 752 C C . ALA A 1 98 ? 3.522 4.306 -18.302 1.00 97.25 98 ALA A C 1
ATOM 754 O O . ALA A 1 98 ? 2.581 4.449 -17.523 1.00 97.25 98 ALA A O 1
ATOM 755 N N . SER A 1 99 ? 4.796 4.511 -17.951 1.00 97.12 99 SER A N 1
ATOM 756 C CA . SER A 1 99 ? 5.205 4.923 -16.607 1.00 97.12 99 SER A CA 1
ATOM 757 C C .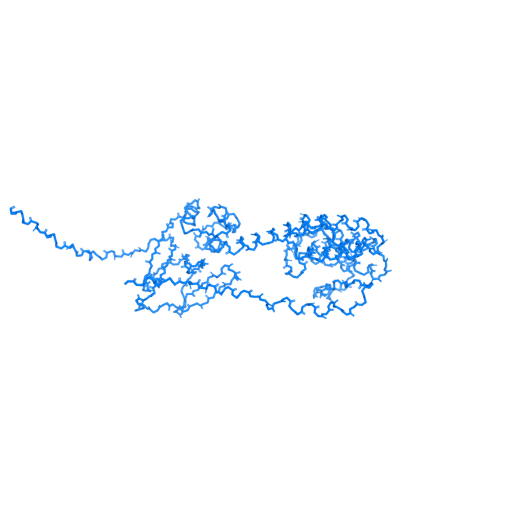 SER A 1 99 ? 4.827 6.373 -16.292 1.00 97.12 99 SER A C 1
ATOM 759 O O . SER A 1 99 ? 4.194 6.642 -15.275 1.00 97.12 99 SER A O 1
ATOM 761 N N . LEU A 1 100 ? 5.179 7.312 -17.176 1.00 97.12 100 LEU A N 1
ATOM 762 C CA . LEU A 1 100 ? 5.047 8.752 -16.933 1.00 97.12 100 LEU A CA 1
ATOM 763 C C . LEU A 1 100 ? 3.614 9.269 -17.093 1.00 97.12 100 LEU A C 1
ATOM 765 O O . LEU A 1 100 ? 3.239 10.242 -16.445 1.00 97.12 100 LEU A O 1
ATOM 769 N N . LYS A 1 101 ? 2.815 8.650 -17.970 1.00 97.00 101 LYS A N 1
ATOM 770 C CA . LYS A 1 101 ? 1.437 9.078 -18.255 1.00 97.00 101 LYS A CA 1
ATOM 771 C C . LYS A 1 101 ? 0.383 8.266 -17.503 1.00 97.00 101 LYS A C 1
ATOM 773 O O . LYS A 1 101 ? -0.800 8.409 -17.805 1.00 97.00 101 LYS A O 1
ATOM 778 N N . HIS A 1 102 ? 0.775 7.407 -16.563 1.00 96.31 102 HIS A N 1
ATOM 779 C CA . HIS A 1 102 ? -0.186 6.640 -15.779 1.00 96.31 102 HIS A CA 1
ATOM 780 C C . HIS A 1 102 ? -1.098 7.565 -14.965 1.00 96.31 102 HIS A C 1
ATOM 782 O O . HIS A 1 102 ? -0.635 8.438 -14.236 1.00 96.31 102 HIS A O 1
ATOM 788 N N . LYS A 1 103 ? -2.409 7.352 -15.092 1.00 96.19 103 LYS A N 1
ATOM 789 C CA . LYS A 1 103 ? -3.461 8.044 -14.324 1.00 96.19 103 LYS A CA 1
ATOM 790 C C . LYS A 1 103 ? -4.460 7.059 -13.709 1.00 96.19 103 LYS A C 1
ATOM 792 O O . LYS A 1 103 ? -5.563 7.447 -13.323 1.00 96.19 103 LYS A O 1
ATOM 797 N N . GLY A 1 104 ? -4.114 5.772 -13.722 1.00 93.31 104 GLY A N 1
ATOM 798 C CA . GLY A 1 104 ? -4.988 4.701 -13.276 1.00 93.31 104 GLY A CA 1
ATOM 799 C C . GLY A 1 104 ? -4.991 4.535 -11.762 1.00 93.31 104 GLY A C 1
ATOM 800 O O . GLY A 1 104 ? -4.677 5.447 -10.999 1.00 93.31 104 GLY A O 1
ATOM 801 N N . SER A 1 105 ? -5.398 3.353 -11.318 1.00 90.38 105 SER A N 1
ATOM 802 C CA . SER A 1 105 ? -5.236 2.935 -9.929 1.00 90.38 105 SER A CA 1
ATOM 803 C C . SER A 1 105 ? -3.823 2.402 -9.697 1.00 90.38 105 SER A C 1
ATOM 805 O O . SER A 1 105 ? -3.430 1.442 -10.363 1.00 90.38 105 SER A O 1
ATOM 807 N N . ASP A 1 106 ? -3.135 2.908 -8.674 1.00 86.88 106 ASP A N 1
ATOM 808 C CA . ASP A 1 106 ? -1.831 2.406 -8.210 1.00 86.88 106 ASP A CA 1
ATOM 809 C C . ASP A 1 106 ? -1.953 1.081 -7.433 1.00 86.88 106 ASP A C 1
ATOM 811 O O . ASP A 1 106 ? -1.366 0.893 -6.368 1.00 86.88 106 ASP A O 1
ATOM 815 N N . ALA A 1 107 ? -2.765 0.149 -7.938 1.00 86.75 107 ALA A N 1
ATOM 816 C CA . ALA A 1 107 ? -2.868 -1.180 -7.363 1.00 86.75 107 ALA A CA 1
ATOM 817 C C . ALA A 1 107 ? -1.495 -1.860 -7.463 1.00 86.75 107 ALA A C 1
ATOM 819 O O . ALA A 1 107 ? -0.987 -2.121 -8.555 1.00 86.75 107 ALA A O 1
ATOM 820 N N . MET A 1 108 ? -0.886 -2.103 -6.306 1.00 86.62 108 MET A N 1
ATOM 821 C CA . MET A 1 108 ? 0.429 -2.713 -6.198 1.00 86.62 108 MET A CA 1
ATOM 822 C C . MET A 1 108 ? 0.299 -4.231 -6.315 1.00 86.62 108 MET A C 1
ATOM 824 O O . MET A 1 108 ? -0.444 -4.851 -5.554 1.00 86.62 108 MET A O 1
ATOM 828 N N . ASN A 1 109 ? 1.025 -4.831 -7.256 1.00 87.06 109 ASN A N 1
ATOM 829 C CA . ASN A 1 109 ? 1.266 -6.266 -7.248 1.00 87.06 109 ASN A CA 1
ATOM 830 C C . ASN A 1 109 ? 2.415 -6.546 -6.253 1.00 87.06 109 ASN A C 1
ATOM 832 O O . ASN A 1 109 ? 3.437 -5.864 -6.339 1.00 87.06 109 ASN A O 1
ATOM 836 N N . PRO A 1 110 ? 2.280 -7.496 -5.311 1.00 82.69 110 PRO A N 1
ATOM 837 C CA . PRO A 1 110 ? 3.328 -7.770 -4.324 1.00 82.69 110 PRO A CA 1
ATOM 838 C C . PRO A 1 110 ? 4.652 -8.228 -4.954 1.00 82.69 110 PRO A C 1
ATOM 840 O O . PRO A 1 110 ? 5.710 -7.904 -4.427 1.00 82.69 110 PRO A O 1
ATOM 843 N N . ASP A 1 111 ? 4.600 -8.914 -6.096 1.00 85.88 111 ASP A N 1
ATOM 844 C CA . ASP A 1 111 ? 5.777 -9.477 -6.762 1.00 85.88 111 ASP A CA 1
ATOM 845 C C . ASP A 1 111 ? 6.424 -8.485 -7.740 1.00 85.88 111 ASP A C 1
ATOM 847 O O . ASP A 1 111 ? 7.637 -8.492 -7.942 1.00 85.88 111 ASP A O 1
ATOM 851 N N . PHE A 1 112 ? 5.618 -7.609 -8.349 1.00 88.62 112 PHE A N 1
ATOM 852 C CA . PHE A 1 112 ? 6.061 -6.763 -9.466 1.00 88.62 112 PHE A CA 1
ATOM 853 C C . PHE A 1 112 ? 5.878 -5.259 -9.243 1.00 88.62 112 PHE A C 1
ATOM 855 O O . PHE A 1 112 ? 6.255 -4.463 -10.097 1.00 88.62 112 PHE A O 1
ATOM 862 N N . GLY A 1 113 ? 5.316 -4.840 -8.115 1.00 92.94 113 GLY A N 1
ATOM 863 C CA . GLY A 1 113 ? 5.070 -3.435 -7.812 1.00 92.94 113 GLY A CA 1
ATOM 864 C C . GLY A 1 113 ? 3.898 -2.861 -8.605 1.00 92.94 113 GLY A C 1
ATOM 865 O O . GLY A 1 113 ? 3.014 -3.583 -9.080 1.00 92.94 113 GLY A O 1
ATOM 866 N N . THR A 1 114 ? 3.861 -1.539 -8.732 1.00 95.56 114 THR A N 1
ATOM 867 C CA . THR A 1 114 ? 2.806 -0.836 -9.484 1.00 95.56 114 THR A CA 1
ATOM 868 C C . THR A 1 114 ? 3.063 -0.881 -10.998 1.00 95.56 114 THR A C 1
ATOM 870 O O . THR A 1 114 ? 4.195 -1.065 -11.444 1.00 95.56 114 THR A O 1
ATOM 873 N N . LEU A 1 115 ? 2.031 -0.678 -11.829 1.00 95.38 115 LEU A N 1
ATOM 874 C CA . LEU A 1 115 ? 2.206 -0.644 -13.294 1.00 95.38 115 LEU A CA 1
ATOM 875 C C . LEU A 1 115 ? 3.253 0.390 -13.761 1.00 95.38 115 LEU A C 1
ATOM 877 O O . LEU A 1 115 ? 4.064 0.051 -14.626 1.00 95.38 115 LEU A O 1
ATOM 881 N N . PRO A 1 116 ? 3.314 1.616 -13.199 1.00 97.06 116 PRO A N 1
ATOM 882 C CA . PRO A 1 116 ? 4.360 2.567 -13.563 1.00 97.06 116 PRO A CA 1
ATOM 883 C C . PRO A 1 116 ? 5.772 2.102 -13.215 1.00 97.06 116 PRO A C 1
ATOM 885 O O . PRO A 1 116 ? 6.709 2.433 -13.941 1.00 97.06 116 PRO A O 1
ATOM 888 N N . GLU A 1 117 ? 5.944 1.371 -12.111 1.00 96.94 117 GLU A N 1
ATOM 889 C CA . GLU A 1 117 ? 7.234 0.795 -11.710 1.00 96.94 117 GLU A CA 1
ATOM 890 C C . GLU A 1 117 ? 7.659 -0.313 -12.667 1.00 96.94 117 GLU A C 1
ATOM 892 O O . GLU A 1 117 ? 8.788 -0.294 -13.151 1.00 96.94 117 GLU A O 1
ATOM 897 N N . GLN A 1 118 ? 6.740 -1.219 -13.007 1.00 96.25 118 GLN A N 1
ATOM 898 C CA . GLN A 1 118 ? 6.982 -2.278 -13.986 1.00 96.25 118 GLN A CA 1
ATOM 899 C C . GLN A 1 118 ? 7.390 -1.691 -15.337 1.00 96.25 118 GLN A C 1
ATOM 901 O O . GLN A 1 118 ? 8.398 -2.095 -15.912 1.00 96.25 118 GLN A O 1
ATOM 906 N N . ALA A 1 119 ? 6.647 -0.696 -15.826 1.00 97.06 119 ALA A N 1
ATOM 907 C CA . ALA A 1 119 ? 6.956 -0.030 -17.082 1.00 97.06 119 ALA A CA 1
ATOM 908 C C . ALA A 1 119 ? 8.314 0.693 -17.035 1.00 97.06 119 ALA A C 1
ATOM 910 O O . ALA A 1 119 ? 9.120 0.540 -17.949 1.00 97.06 119 ALA A O 1
ATOM 911 N N . ALA A 1 120 ? 8.620 1.420 -15.953 1.00 98.00 120 ALA A N 1
ATOM 912 C CA . ALA A 1 120 ? 9.928 2.055 -15.787 1.00 98.00 120 ALA A CA 1
ATOM 913 C C . ALA A 1 120 ? 11.065 1.024 -15.794 1.00 98.00 120 ALA A C 1
ATOM 915 O O . ALA A 1 120 ? 12.055 1.222 -16.489 1.00 98.00 120 ALA A O 1
ATOM 916 N N . TYR A 1 121 ? 10.909 -0.094 -15.084 1.00 97.75 121 TYR A N 1
ATOM 917 C CA . TYR A 1 121 ? 11.886 -1.181 -15.081 1.00 97.75 121 TYR A CA 1
ATOM 918 C C . TYR A 1 121 ? 12.107 -1.757 -16.489 1.00 97.75 121 TYR A C 1
ATOM 920 O O . TYR A 1 121 ? 13.250 -1.873 -16.933 1.00 97.75 121 TYR A O 1
ATOM 928 N N . GLN A 1 122 ? 11.032 -2.052 -17.228 1.00 97.75 122 GLN A N 1
ATOM 929 C CA . GLN A 1 122 ? 11.127 -2.594 -18.590 1.00 97.75 122 GLN A CA 1
ATOM 930 C C . GLN A 1 122 ? 11.760 -1.609 -19.584 1.00 97.75 122 GLN A C 1
ATOM 932 O O . GLN A 1 122 ? 12.497 -2.024 -20.479 1.00 97.75 122 GLN A O 1
ATOM 937 N N . ALA A 1 123 ? 11.565 -0.300 -19.401 1.00 98.31 123 ALA A N 1
ATOM 938 C CA . ALA A 1 123 ? 12.276 0.707 -20.187 1.00 98.31 123 ALA A CA 1
ATOM 939 C C . ALA A 1 123 ? 13.805 0.630 -19.991 1.00 98.31 123 ALA A C 1
ATOM 941 O O . ALA A 1 123 ? 14.556 0.824 -20.949 1.00 98.31 123 ALA A O 1
ATOM 942 N N . ILE A 1 124 ? 14.274 0.319 -18.777 1.00 98.19 124 ILE A N 1
ATOM 943 C CA . ILE A 1 124 ? 15.706 0.131 -18.487 1.00 98.19 124 ILE A CA 1
ATOM 944 C C . ILE A 1 124 ? 16.214 -1.179 -19.102 1.00 98.19 124 ILE A C 1
ATOM 946 O O . ILE A 1 124 ? 17.297 -1.206 -19.680 1.00 98.19 124 ILE A O 1
ATOM 950 N N . VAL A 1 125 ? 15.411 -2.247 -19.063 1.00 97.44 125 VAL A N 1
ATOM 951 C CA . VAL A 1 125 ? 15.741 -3.512 -19.747 1.00 97.44 125 VAL A CA 1
ATOM 952 C C . VAL A 1 125 ? 15.906 -3.297 -21.258 1.00 97.44 125 VAL A C 1
ATOM 954 O O . VAL A 1 125 ? 16.820 -3.854 -21.863 1.00 97.44 125 VAL A O 1
ATOM 957 N N . CYS A 1 126 ? 15.085 -2.442 -21.875 1.00 97.69 126 CYS A N 1
ATOM 958 C CA . CYS A 1 126 ? 15.240 -2.096 -23.290 1.00 97.69 126 CYS A CA 1
ATOM 959 C C . CYS A 1 126 ? 16.557 -1.345 -23.570 1.00 97.69 126 CYS A C 1
ATOM 961 O O . CYS A 1 126 ? 17.216 -1.650 -24.559 1.00 97.69 126 CYS A O 1
ATOM 963 N N . LEU A 1 127 ? 17.000 -0.432 -22.688 1.00 97.75 127 LEU A N 1
ATOM 964 C CA . LEU A 1 127 ? 18.326 0.209 -22.806 1.00 97.75 127 LEU A CA 1
ATOM 965 C C . LEU A 1 127 ? 19.461 -0.817 -22.828 1.00 97.75 127 LEU A C 1
ATOM 967 O O . LEU A 1 127 ? 20.391 -0.712 -23.628 1.00 97.75 127 LEU A O 1
ATOM 971 N N . GLU A 1 128 ? 19.393 -1.800 -21.933 1.00 97.25 128 GLU A N 1
ATOM 972 C CA . GLU A 1 128 ? 20.365 -2.888 -21.881 1.00 97.25 128 GLU A CA 1
ATOM 973 C C . GLU A 1 128 ? 20.359 -3.696 -23.188 1.00 97.25 128 GLU A C 1
ATOM 975 O O . GLU A 1 128 ? 21.427 -3.950 -23.749 1.00 97.25 128 GLU A O 1
ATOM 980 N N . ALA A 1 129 ? 19.174 -4.031 -23.711 1.00 96.31 129 ALA A N 1
ATOM 981 C CA . ALA A 1 129 ? 19.006 -4.767 -24.966 1.00 96.31 129 ALA A CA 1
ATOM 982 C C . ALA A 1 129 ? 19.493 -3.989 -26.207 1.00 96.31 129 ALA A C 1
ATOM 984 O O . ALA A 1 129 ? 19.995 -4.593 -27.153 1.00 96.31 129 ALA A O 1
ATOM 985 N N . GLU A 1 130 ? 19.433 -2.653 -26.184 1.00 97.25 130 GLU A N 1
ATOM 986 C CA . GLU A 1 130 ? 20.061 -1.770 -27.185 1.00 97.25 130 GLU A CA 1
ATOM 987 C C . GLU A 1 130 ? 21.605 -1.757 -27.103 1.00 97.25 130 GLU A C 1
ATOM 989 O O . GLU A 1 130 ? 22.266 -1.085 -27.895 1.00 97.25 130 GLU A O 1
ATOM 994 N N . GLY A 1 131 ? 22.207 -2.451 -26.131 1.00 96.81 131 GLY A N 1
ATOM 995 C CA . GLY A 1 131 ? 23.651 -2.450 -25.889 1.00 96.81 131 GLY A CA 1
ATOM 996 C C . GLY A 1 131 ? 24.153 -1.236 -25.099 1.00 96.81 131 GLY A C 1
ATOM 997 O O . GLY A 1 131 ? 25.360 -1.100 -24.881 1.00 96.81 131 GLY A O 1
ATOM 998 N N . LYS A 1 132 ? 23.259 -0.368 -24.608 1.00 97.88 132 LYS A N 1
ATOM 999 C CA . LYS A 1 132 ? 23.594 0.857 -23.857 1.00 97.88 132 LYS A CA 1
ATOM 1000 C C . LYS A 1 132 ? 23.836 0.566 -22.375 1.00 97.88 132 LYS A C 1
ATOM 1002 O O . LYS A 1 132 ? 23.205 1.137 -21.489 1.00 97.88 132 LYS A O 1
ATOM 1007 N N . LYS A 1 133 ? 24.786 -0.329 -22.092 1.00 97.00 133 LYS A N 1
ATOM 1008 C CA . LYS A 1 133 ? 25.050 -0.873 -20.746 1.00 97.00 133 LYS A CA 1
ATOM 1009 C C . LYS A 1 133 ? 25.329 0.193 -19.681 1.00 97.00 133 LYS A C 1
ATOM 1011 O O . LYS A 1 133 ? 24.822 0.090 -18.569 1.00 97.00 133 LYS A O 1
ATOM 1016 N N . VAL A 1 134 ? 26.110 1.224 -20.016 1.00 96.88 134 VAL A N 1
ATOM 1017 C CA . VAL A 1 134 ? 26.465 2.305 -19.074 1.00 96.88 134 VAL A CA 1
ATOM 1018 C C . VAL A 1 134 ? 25.235 3.132 -18.690 1.00 96.88 134 VAL A C 1
ATOM 1020 O O . VAL A 1 134 ? 25.031 3.420 -17.512 1.00 96.88 134 VAL A O 1
ATOM 1023 N N . GLU A 1 135 ? 24.391 3.471 -19.668 1.00 98.06 135 GLU A N 1
ATOM 1024 C CA . GLU A 1 135 ? 23.136 4.196 -19.436 1.00 98.06 135 GLU A CA 1
ATOM 1025 C C . GLU A 1 135 ? 22.143 3.340 -18.642 1.00 98.06 135 GLU A C 1
ATOM 1027 O O . GLU A 1 135 ? 21.569 3.818 -17.665 1.00 98.06 135 GLU A O 1
ATOM 1032 N N . ALA A 1 136 ? 21.993 2.060 -19.001 1.00 97.88 136 ALA A N 1
ATOM 1033 C CA . ALA A 1 136 ? 21.132 1.123 -18.281 1.00 97.88 136 ALA A CA 1
ATOM 1034 C C . ALA A 1 136 ? 21.541 1.000 -16.804 1.00 97.88 136 ALA A C 1
ATOM 1036 O O . ALA A 1 136 ? 20.699 1.108 -15.915 1.00 97.88 136 ALA A O 1
ATOM 1037 N N . ALA A 1 137 ? 22.842 0.863 -16.522 1.00 97.38 137 ALA A N 1
ATOM 1038 C CA . ALA A 1 137 ? 23.351 0.815 -15.154 1.00 97.38 137 ALA A CA 1
ATOM 1039 C C . ALA A 1 137 ? 23.059 2.110 -14.371 1.00 97.38 137 ALA A C 1
ATOM 1041 O O . ALA A 1 137 ? 22.720 2.067 -13.188 1.00 97.38 137 ALA A O 1
ATOM 1042 N N . ALA A 1 138 ? 23.167 3.279 -15.009 1.00 97.62 138 ALA A N 1
ATOM 1043 C CA . ALA A 1 138 ? 22.813 4.547 -14.371 1.00 97.62 138 ALA A CA 1
ATOM 1044 C C . ALA A 1 138 ? 21.314 4.618 -14.020 1.00 97.62 138 ALA A C 1
ATOM 1046 O O . ALA A 1 138 ? 20.963 5.0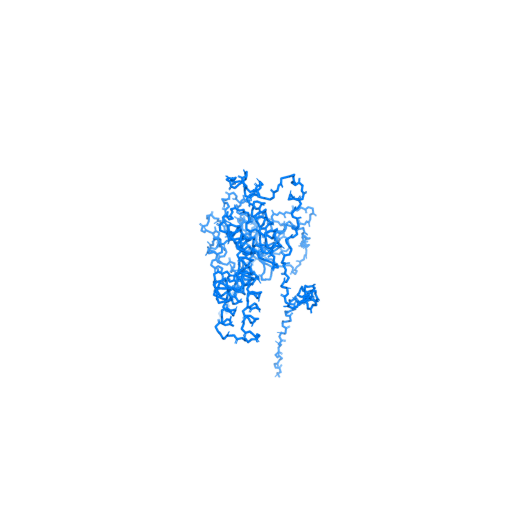33 -12.911 1.00 97.62 138 ALA A O 1
ATOM 1047 N N . GLU A 1 139 ? 20.443 4.165 -14.923 1.00 98.31 139 GLU A N 1
ATOM 1048 C CA . GLU A 1 139 ? 18.995 4.152 -14.705 1.00 98.31 139 GLU A CA 1
ATOM 1049 C C . GLU A 1 139 ? 18.555 3.100 -13.674 1.00 98.31 139 GLU A C 1
ATOM 1051 O O . GLU A 1 139 ? 17.688 3.400 -12.857 1.00 98.31 139 GLU A O 1
ATOM 1056 N N . TYR A 1 140 ? 19.181 1.917 -13.602 1.00 98.25 140 TYR A N 1
ATOM 1057 C CA . TYR A 1 140 ? 18.903 0.948 -12.527 1.00 98.25 140 TYR A CA 1
ATOM 1058 C C . TYR A 1 140 ? 19.206 1.528 -11.143 1.00 98.25 140 TYR A C 1
ATOM 1060 O O . TYR A 1 140 ? 18.379 1.446 -10.233 1.00 98.25 140 TYR A O 1
ATOM 1068 N N . ARG A 1 141 ? 20.358 2.191 -10.989 1.00 97.44 141 ARG A N 1
ATOM 1069 C CA . ARG A 1 141 ? 20.715 2.874 -9.736 1.00 97.44 141 ARG A CA 1
ATOM 1070 C C . ARG A 1 141 ? 19.732 3.988 -9.396 1.00 97.44 141 ARG A C 1
ATOM 1072 O O . ARG A 1 141 ? 19.387 4.182 -8.233 1.00 97.44 141 ARG A O 1
ATOM 1079 N N . LYS A 1 142 ? 19.297 4.749 -10.403 1.00 97.88 142 LYS A N 1
ATOM 1080 C CA . LYS A 1 142 ? 18.284 5.795 -10.234 1.00 97.88 142 LYS A CA 1
ATOM 1081 C C . LYS A 1 142 ? 16.954 5.200 -9.778 1.00 97.88 142 LYS A C 1
ATOM 1083 O O . LYS A 1 142 ? 16.394 5.693 -8.805 1.00 97.88 142 LYS A O 1
ATOM 1088 N N . PHE A 1 143 ? 16.509 4.110 -10.401 1.00 98.00 143 PHE A N 1
ATOM 1089 C CA . PHE A 1 143 ? 15.301 3.388 -10.014 1.00 98.00 143 PHE A CA 1
ATOM 1090 C C . PHE A 1 143 ? 15.350 2.972 -8.541 1.00 98.00 143 PHE A C 1
ATOM 1092 O O . PHE A 1 143 ? 14.416 3.263 -7.804 1.00 98.00 143 PHE A O 1
ATOM 1099 N N . MET A 1 144 ? 16.448 2.358 -8.088 1.00 97.62 144 MET A N 1
ATOM 1100 C CA . MET A 1 144 ? 16.590 1.921 -6.692 1.00 97.62 144 MET A CA 1
ATOM 1101 C C . MET A 1 144 ? 16.506 3.084 -5.693 1.00 97.62 144 MET A C 1
ATOM 1103 O O . MET A 1 144 ? 15.902 2.933 -4.635 1.00 97.62 144 MET A O 1
ATOM 1107 N N . ARG A 1 145 ? 17.044 4.262 -6.039 1.00 96.62 145 ARG A N 1
ATOM 1108 C CA . ARG A 1 145 ? 16.955 5.463 -5.189 1.00 96.62 145 ARG A CA 1
ATOM 1109 C C . ARG A 1 145 ? 15.573 6.108 -5.191 1.00 96.62 145 ARG A C 1
ATOM 1111 O O . ARG A 1 145 ? 15.107 6.553 -4.150 1.00 96.62 145 ARG A O 1
ATOM 1118 N N . GLU A 1 146 ? 14.936 6.208 -6.352 1.00 96.94 146 GLU A N 1
ATOM 1119 C CA . GLU A 1 146 ? 13.661 6.923 -6.504 1.00 96.94 146 GLU A CA 1
ATOM 1120 C C . GLU A 1 146 ? 12.447 6.057 -6.141 1.00 96.94 146 GLU A C 1
ATOM 1122 O O . GLU A 1 146 ? 11.385 6.585 -5.819 1.00 96.94 146 GLU A O 1
ATOM 1127 N N . ARG A 1 147 ? 12.586 4.727 -6.196 1.00 96.94 147 ARG A N 1
ATOM 1128 C CA . ARG A 1 147 ? 11.496 3.752 -6.028 1.00 96.94 147 ARG A CA 1
ATOM 1129 C C . ARG A 1 147 ? 11.866 2.677 -5.007 1.00 96.94 147 ARG A C 1
ATOM 1131 O O . ARG A 1 147 ? 11.690 1.487 -5.250 1.00 96.94 147 ARG A O 1
ATOM 1138 N N . GLN A 1 148 ? 12.362 3.108 -3.849 1.00 97.00 148 GLN A N 1
ATOM 1139 C CA . GLN A 1 148 ? 12.831 2.227 -2.770 1.00 97.00 148 GLN A CA 1
ATOM 1140 C C . GLN A 1 148 ? 11.778 1.205 -2.312 1.00 97.00 148 GLN A C 1
ATOM 1142 O O . GLN A 1 148 ? 12.110 0.072 -1.983 1.00 97.00 148 GLN A O 1
ATOM 1147 N N . LEU A 1 149 ? 10.495 1.576 -2.341 1.00 95.62 149 LEU A N 1
ATOM 1148 C CA . LEU A 1 149 ? 9.395 0.697 -1.934 1.00 95.62 149 LEU A CA 1
ATOM 1149 C C . LEU A 1 149 ? 8.980 -0.327 -3.004 1.00 95.62 149 LEU A C 1
ATOM 1151 O O . LEU A 1 149 ? 8.104 -1.148 -2.744 1.00 95.62 149 LEU A O 1
ATOM 1155 N N . SER A 1 150 ? 9.577 -0.291 -4.198 1.00 96.19 150 SER A N 1
ATOM 1156 C CA . SER A 1 150 ? 9.243 -1.233 -5.264 1.00 96.19 150 SER A CA 1
ATOM 1157 C C . SER A 1 150 ? 9.883 -2.603 -4.999 1.00 96.19 150 SER A C 1
ATOM 1159 O O . SER A 1 150 ? 11.082 -2.663 -4.727 1.00 96.19 150 SER A O 1
ATOM 1161 N N . PRO A 1 151 ? 9.166 -3.730 -5.167 1.00 95.31 151 PRO A N 1
ATOM 1162 C CA . PRO A 1 151 ? 9.761 -5.065 -5.033 1.00 95.31 151 PRO A CA 1
ATOM 1163 C C . PRO A 1 151 ? 10.813 -5.351 -6.121 1.00 95.31 151 PRO A C 1
ATOM 1165 O O . PRO A 1 151 ? 11.647 -6.244 -5.976 1.00 95.31 151 PRO A O 1
ATOM 1168 N N . LEU A 1 152 ? 10.834 -4.556 -7.199 1.00 96.50 152 LEU A N 1
ATOM 1169 C CA . LEU A 1 152 ? 11.775 -4.700 -8.310 1.00 96.50 152 LEU A CA 1
ATOM 1170 C C . LEU A 1 152 ? 13.205 -4.231 -7.985 1.00 96.50 152 LEU A C 1
ATOM 1172 O O . LEU A 1 152 ? 14.097 -4.441 -8.807 1.00 96.50 152 LEU A O 1
ATOM 1176 N N . ILE A 1 153 ? 13.473 -3.646 -6.807 1.00 97.75 153 ILE A N 1
ATOM 1177 C CA . ILE A 1 153 ? 14.830 -3.203 -6.428 1.00 97.75 153 ILE A CA 1
ATOM 1178 C C . ILE A 1 153 ? 15.858 -4.343 -6.464 1.00 97.75 153 ILE A C 1
ATOM 1180 O O . ILE A 1 153 ? 16.981 -4.141 -6.924 1.00 97.75 153 ILE A O 1
ATOM 1184 N N . HIS A 1 154 ? 15.465 -5.561 -6.076 1.00 96.12 154 HIS A N 1
ATOM 1185 C CA . HIS A 1 154 ? 16.346 -6.727 -6.128 1.00 96.12 154 HIS A CA 1
ATOM 1186 C C . HIS A 1 154 ? 16.634 -7.138 -7.573 1.00 96.12 154 HIS A C 1
ATOM 1188 O O . HIS A 1 154 ? 17.771 -7.462 -7.908 1.00 96.12 154 HIS A O 1
ATOM 1194 N N . ALA A 1 155 ? 15.633 -7.065 -8.456 1.00 96.50 155 ALA A N 1
ATOM 1195 C CA . ALA A 1 155 ? 15.824 -7.334 -9.876 1.00 96.50 155 ALA A CA 1
ATOM 1196 C C . ALA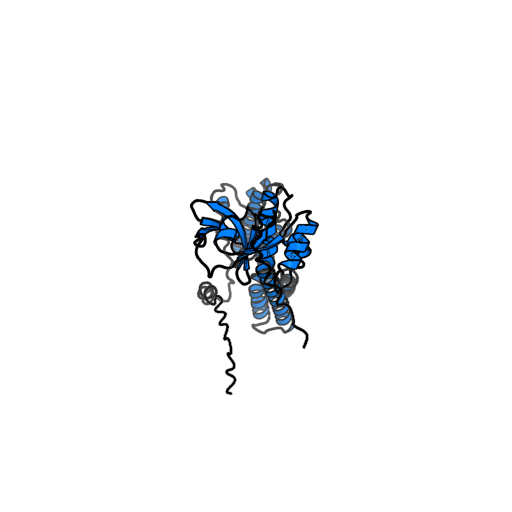 A 1 155 ? 16.765 -6.303 -10.525 1.00 96.50 155 ALA A C 1
ATOM 1198 O O . ALA A 1 155 ? 17.614 -6.683 -11.329 1.00 96.50 155 ALA A O 1
ATOM 1199 N N . CYS A 1 156 ? 16.663 -5.021 -10.153 1.00 97.50 156 CYS A N 1
ATOM 1200 C CA . CYS A 1 156 ? 17.607 -3.979 -10.574 1.00 97.50 156 CYS A CA 1
ATOM 1201 C C . CYS A 1 156 ? 19.035 -4.285 -10.105 1.00 97.50 156 CYS A C 1
ATOM 1203 O O . CYS A 1 156 ? 19.964 -4.247 -10.910 1.00 97.50 156 CYS A O 1
ATOM 1205 N N . PHE A 1 157 ? 19.209 -4.640 -8.829 1.00 97.88 157 PHE A N 1
ATOM 1206 C CA . PHE A 1 157 ? 20.518 -4.973 -8.269 1.00 97.88 157 PHE A CA 1
ATOM 1207 C C . PHE A 1 157 ? 21.165 -6.176 -8.972 1.00 97.88 157 PHE A C 1
ATOM 1209 O O . PHE A 1 157 ? 22.304 -6.088 -9.420 1.00 97.88 157 PHE A O 1
ATOM 1216 N N . ARG A 1 158 ? 20.414 -7.263 -9.190 1.00 96.94 158 ARG A N 1
ATOM 1217 C CA . ARG A 1 158 ? 20.904 -8.442 -9.931 1.00 96.94 158 ARG A CA 1
ATOM 1218 C C . ARG A 1 158 ? 21.353 -8.103 -11.355 1.00 96.94 158 ARG A C 1
ATOM 1220 O O . ARG A 1 158 ? 22.315 -8.678 -11.856 1.00 96.94 158 ARG A O 1
ATOM 1227 N N . ARG A 1 159 ? 20.668 -7.170 -12.023 1.00 96.94 159 ARG A N 1
ATOM 1228 C CA . ARG A 1 159 ? 21.073 -6.691 -13.355 1.00 96.94 159 ARG A CA 1
ATOM 1229 C C . ARG A 1 159 ? 22.350 -5.865 -13.309 1.00 96.94 159 ARG A C 1
ATOM 1231 O O . ARG A 1 159 ? 23.181 -6.011 -14.198 1.00 96.94 159 ARG A O 1
ATOM 1238 N N . LEU A 1 160 ? 22.533 -5.044 -12.278 1.00 97.31 160 LEU A N 1
ATOM 1239 C CA . LEU A 1 160 ? 23.781 -4.310 -12.064 1.00 97.31 160 LEU A CA 1
ATOM 1240 C C . LEU A 1 160 ? 24.965 -5.260 -11.855 1.00 97.31 160 LEU A C 1
ATOM 1242 O O . LEU A 1 160 ? 25.993 -5.073 -12.503 1.00 97.31 160 LEU A O 1
ATOM 1246 N N . GLU A 1 161 ? 24.804 -6.310 -11.043 1.00 96.38 161 GLU A N 1
ATOM 1247 C CA . GLU A 1 161 ? 25.825 -7.358 -10.884 1.00 96.38 161 GLU A CA 1
ATOM 1248 C C . GLU A 1 161 ? 26.193 -7.965 -12.243 1.00 96.38 161 GLU A C 1
ATOM 1250 O O . GLU A 1 161 ? 27.368 -7.995 -12.611 1.00 96.38 161 GLU A O 1
ATOM 1255 N N . HIS A 1 162 ? 25.191 -8.364 -13.032 1.00 96.19 162 HIS A N 1
ATOM 1256 C CA . HIS A 1 162 ? 25.415 -8.961 -14.346 1.00 96.19 162 HIS A CA 1
ATOM 1257 C C . HIS A 1 162 ? 26.138 -8.011 -15.317 1.00 96.19 162 HIS A C 1
ATOM 1259 O O . HIS A 1 162 ? 27.105 -8.396 -15.978 1.00 96.19 162 HIS A O 1
ATOM 1265 N N . LEU A 1 163 ? 25.724 -6.740 -15.372 1.00 95.00 163 LEU A N 1
ATOM 1266 C CA . LEU A 1 163 ? 26.370 -5.713 -16.198 1.00 95.00 163 LEU A CA 1
ATOM 1267 C C . LEU A 1 163 ? 27.839 -5.480 -15.812 1.00 95.00 163 LEU A C 1
ATOM 1269 O O . LEU A 1 163 ? 28.643 -5.128 -16.678 1.00 95.00 163 LEU A O 1
ATOM 1273 N N . ASN A 1 164 ? 28.193 -5.725 -14.549 1.00 93.94 164 ASN A N 1
ATOM 1274 C CA . ASN A 1 164 ? 29.547 -5.614 -14.010 1.00 93.94 164 ASN A CA 1
ATOM 1275 C C . ASN A 1 164 ? 30.344 -6.936 -14.070 1.00 93.94 164 ASN A C 1
ATOM 1277 O O . ASN A 1 164 ? 31.418 -7.035 -13.469 1.00 93.94 164 ASN A O 1
ATOM 1281 N N . GLY A 1 165 ? 29.852 -7.948 -14.793 1.00 94.50 165 GLY A N 1
ATOM 1282 C CA . GLY A 1 165 ? 30.501 -9.258 -14.892 1.00 94.50 165 GLY A CA 1
ATOM 1283 C C . GLY A 1 165 ? 30.428 -10.049 -13.586 1.00 94.50 165 GLY A C 1
ATOM 1284 O O . GLY A 1 165 ? 31.440 -10.590 -13.141 1.00 94.50 165 GLY A O 1
ATOM 1285 N N . ASP A 1 166 ? 29.250 -10.043 -12.961 1.00 92.19 166 ASP A N 1
ATOM 1286 C CA . ASP A 1 166 ? 28.910 -10.706 -11.696 1.00 92.19 166 ASP A CA 1
ATOM 1287 C C . ASP A 1 166 ? 29.743 -10.226 -10.494 1.00 92.19 166 ASP A C 1
ATOM 1289 O O . ASP A 1 166 ? 29.912 -10.929 -9.496 1.00 92.19 166 ASP A O 1
ATOM 1293 N N . LYS A 1 167 ? 30.262 -8.997 -10.580 1.00 93.94 167 LYS A N 1
ATOM 1294 C CA . LYS A 1 167 ? 30.945 -8.313 -9.480 1.00 93.94 167 LYS A CA 1
ATOM 1295 C C . LYS A 1 167 ? 30.006 -7.320 -8.813 1.00 93.94 167 LYS A C 1
ATOM 1297 O O . LYS A 1 167 ? 29.359 -6.514 -9.481 1.00 93.94 167 LYS A O 1
ATOM 1302 N N . VAL A 1 168 ? 30.005 -7.343 -7.486 1.00 91.25 168 VAL A N 1
ATOM 1303 C CA . VAL A 1 168 ? 29.254 -6.394 -6.664 1.00 91.25 168 VAL A CA 1
ATOM 1304 C C . VAL A 1 168 ? 30.031 -5.082 -6.564 1.00 91.25 168 VAL A C 1
ATOM 1306 O O . VAL A 1 168 ? 31.193 -5.070 -6.154 1.00 91.25 168 VAL A O 1
ATOM 1309 N N . ASP A 1 169 ? 29.394 -3.977 -6.948 1.00 95.19 169 ASP A N 1
ATOM 1310 C CA . ASP A 1 169 ? 29.888 -2.623 -6.687 1.00 95.19 169 ASP A CA 1
ATOM 1311 C C . ASP A 1 169 ? 29.353 -2.163 -5.324 1.00 95.19 169 ASP A C 1
ATOM 1313 O O . ASP A 1 169 ? 28.151 -2.240 -5.062 1.00 95.19 169 ASP A O 1
ATOM 1317 N N . SER A 1 170 ? 30.229 -1.658 -4.453 1.00 96.00 170 SER A N 1
ATOM 1318 C CA . SER A 1 170 ? 29.845 -1.239 -3.099 1.00 96.00 170 SER A CA 1
ATOM 1319 C C . SER A 1 170 ? 28.807 -0.110 -3.085 1.00 96.00 170 SER A C 1
ATOM 1321 O O . SER A 1 170 ? 28.063 0.038 -2.119 1.00 96.00 170 SER A O 1
ATOM 1323 N N . ARG A 1 171 ? 28.729 0.698 -4.150 1.00 95.75 171 ARG A N 1
ATOM 1324 C CA . ARG A 1 171 ? 27.700 1.737 -4.308 1.00 95.75 171 ARG A CA 1
ATOM 1325 C C . ARG A 1 171 ? 26.333 1.132 -4.607 1.00 95.75 171 ARG A C 1
ATOM 1327 O O . ARG A 1 171 ? 25.326 1.678 -4.162 1.00 95.75 171 ARG A O 1
ATOM 1334 N N . ASP A 1 172 ? 26.302 0.036 -5.360 1.00 96.75 172 ASP A N 1
ATOM 1335 C CA . ASP A 1 172 ? 25.068 -0.663 -5.726 1.00 96.75 172 ASP A CA 1
ATOM 1336 C C . ASP A 1 172 ? 24.513 -1.428 -4.520 1.00 96.75 172 ASP A C 1
ATOM 1338 O O . ASP A 1 172 ? 23.307 -1.406 -4.279 1.00 96.75 172 ASP A O 1
ATOM 1342 N N . GLU A 1 173 ? 25.398 -2.019 -3.712 1.00 97.00 173 GLU A N 1
ATOM 1343 C CA . GLU A 1 173 ? 25.046 -2.668 -2.445 1.00 97.00 173 GLU A CA 1
ATOM 1344 C C . GLU A 1 173 ? 24.491 -1.664 -1.426 1.00 97.00 173 GLU A C 1
ATOM 1346 O O . GLU A 1 173 ? 23.431 -1.899 -0.850 1.00 97.00 173 GLU A O 1
ATOM 1351 N N . ALA A 1 174 ? 25.139 -0.505 -1.265 1.00 96.62 174 ALA A N 1
ATOM 1352 C CA . ALA A 1 174 ? 24.634 0.557 -0.395 1.00 96.62 174 ALA A CA 1
ATOM 1353 C C . ALA A 1 174 ? 23.238 1.042 -0.831 1.00 96.62 174 ALA A C 1
ATOM 1355 O O . ALA A 1 174 ? 22.340 1.167 -0.003 1.00 96.62 174 ALA A O 1
ATOM 1356 N N . ALA A 1 175 ? 23.023 1.244 -2.137 1.00 95.44 175 ALA A N 1
ATOM 1357 C CA . ALA A 1 175 ? 21.716 1.639 -2.660 1.00 95.44 175 ALA A CA 1
ATOM 1358 C C . ALA A 1 175 ? 20.637 0.562 -2.448 1.00 95.44 175 ALA A C 1
ATOM 1360 O O . ALA A 1 175 ? 19.469 0.904 -2.248 1.00 95.44 175 ALA A O 1
ATOM 1361 N N . LEU A 1 176 ? 21.003 -0.726 -2.505 1.00 97.31 176 LEU A N 1
ATOM 1362 C CA . LEU A 1 176 ? 20.087 -1.818 -2.180 1.00 97.31 176 LEU A CA 1
ATOM 1363 C C . LEU A 1 176 ? 19.730 -1.800 -0.694 1.00 97.31 176 LEU A C 1
ATOM 1365 O O . LEU A 1 176 ? 18.548 -1.877 -0.368 1.00 97.31 176 LEU A O 1
ATOM 1369 N N . GLN A 1 177 ? 20.727 -1.675 0.185 1.00 97.56 177 GLN A N 1
ATOM 1370 C CA . GLN A 1 177 ? 20.510 -1.655 1.629 1.00 97.56 177 GLN A CA 1
ATOM 1371 C C . GLN A 1 177 ? 19.600 -0.492 2.040 1.00 97.56 177 GLN A C 1
ATOM 1373 O O . GLN A 1 177 ? 18.628 -0.716 2.753 1.00 97.56 177 GLN A O 1
ATOM 1378 N N . ASP A 1 178 ? 19.831 0.714 1.509 1.00 96.69 178 ASP A N 1
ATOM 1379 C CA . ASP A 1 178 ? 18.967 1.877 1.756 1.00 96.69 178 ASP A CA 1
ATOM 1380 C C . ASP A 1 178 ? 17.501 1.602 1.368 1.00 96.69 178 ASP A C 1
ATOM 1382 O O . ASP A 1 178 ? 16.564 2.017 2.055 1.00 96.69 178 ASP A O 1
ATOM 1386 N N . ALA A 1 179 ? 17.286 0.904 0.249 1.00 95.69 179 ALA A N 1
ATOM 1387 C CA . ALA A 1 179 ? 15.951 0.568 -0.226 1.00 95.69 179 ALA A CA 1
ATOM 1388 C C . ALA A 1 179 ? 15.283 -0.526 0.627 1.00 95.69 179 ALA A C 1
ATOM 1390 O O . ALA A 1 179 ? 14.098 -0.410 0.942 1.00 95.69 179 ALA A O 1
ATOM 1391 N N . VAL A 1 180 ? 16.039 -1.543 1.054 1.00 96.12 180 VAL A N 1
ATOM 1392 C CA . VAL A 1 180 ? 15.571 -2.578 1.993 1.00 96.12 180 VAL A CA 1
ATOM 1393 C C . VAL A 1 180 ? 15.184 -1.951 3.333 1.00 96.12 180 VAL A C 1
ATOM 1395 O O . VAL A 1 180 ? 14.078 -2.185 3.818 1.00 96.12 180 VAL A O 1
ATOM 1398 N N . ASP A 1 181 ? 16.024 -1.077 3.889 1.00 96.12 181 ASP A N 1
ATOM 1399 C CA . ASP A 1 181 ? 15.746 -0.374 5.145 1.00 96.12 181 ASP A CA 1
ATOM 1400 C C . ASP A 1 181 ? 14.465 0.473 5.048 1.00 96.12 181 ASP A C 1
ATOM 1402 O O . ASP A 1 181 ? 13.653 0.522 5.983 1.00 96.12 181 ASP A O 1
ATOM 1406 N N . ALA A 1 182 ? 14.242 1.122 3.900 1.00 95.50 182 ALA A N 1
ATOM 1407 C CA . ALA A 1 182 ? 13.019 1.871 3.628 1.00 95.50 182 ALA A CA 1
ATOM 1408 C C . ALA A 1 182 ? 11.778 0.963 3.548 1.00 95.50 182 ALA A C 1
ATOM 1410 O O . ALA A 1 182 ? 10.731 1.315 4.103 1.00 95.50 182 ALA A O 1
ATOM 1411 N N . GLN A 1 183 ? 11.883 -0.208 2.910 1.00 93.88 183 GLN A N 1
ATOM 1412 C CA . GLN A 1 183 ? 10.804 -1.200 2.857 1.00 93.88 183 GLN A CA 1
ATOM 1413 C C . GLN A 1 183 ? 10.470 -1.743 4.242 1.00 93.88 183 GLN A C 1
ATOM 1415 O O . GLN A 1 183 ? 9.303 -1.740 4.631 1.00 93.88 183 GLN A O 1
ATOM 1420 N N . GLU A 1 184 ? 11.474 -2.145 5.021 1.00 94.44 184 GLU A N 1
ATOM 1421 C CA . GLU A 1 184 ? 11.269 -2.600 6.394 1.00 94.44 184 GLU A CA 1
ATOM 1422 C C . GLU A 1 184 ? 10.594 -1.529 7.247 1.00 94.44 184 GLU A C 1
ATOM 1424 O O . GLU A 1 184 ? 9.680 -1.822 8.018 1.00 94.44 184 GLU A O 1
ATOM 1429 N N . LYS A 1 185 ? 11.019 -0.269 7.104 1.00 93.62 185 LYS A N 1
ATOM 1430 C CA . LYS A 1 185 ? 10.408 0.857 7.808 1.00 93.62 185 LYS A CA 1
ATOM 1431 C C . LYS A 1 185 ? 8.939 1.040 7.425 1.00 93.62 185 LYS A C 1
ATOM 1433 O O . LYS A 1 185 ? 8.121 1.260 8.317 1.00 93.62 185 LYS A O 1
ATOM 1438 N N . GLU A 1 186 ? 8.587 0.938 6.145 1.00 92.31 186 GLU A N 1
ATOM 1439 C CA . GLU A 1 186 ? 7.187 1.011 5.710 1.00 92.31 186 GLU A CA 1
ATOM 1440 C C . GLU A 1 186 ? 6.382 -0.195 6.209 1.00 92.31 186 GLU A C 1
ATOM 1442 O O . GLU A 1 186 ? 5.262 -0.011 6.677 1.00 92.31 186 GLU A O 1
ATOM 1447 N N . ILE A 1 187 ? 6.942 -1.409 6.196 1.00 91.19 187 ILE A N 1
ATOM 1448 C CA . ILE A 1 187 ? 6.293 -2.603 6.761 1.00 91.19 187 ILE A CA 1
ATOM 1449 C C . ILE A 1 187 ? 6.015 -2.394 8.255 1.00 91.19 187 ILE A C 1
ATOM 1451 O O . ILE A 1 187 ? 4.867 -2.533 8.680 1.00 91.19 187 ILE A O 1
ATOM 1455 N N . ARG A 1 188 ? 7.027 -1.977 9.035 1.00 92.31 188 ARG A N 1
ATOM 1456 C CA . ARG A 1 188 ? 6.886 -1.653 10.467 1.00 92.31 188 ARG A CA 1
ATOM 1457 C C . ARG A 1 188 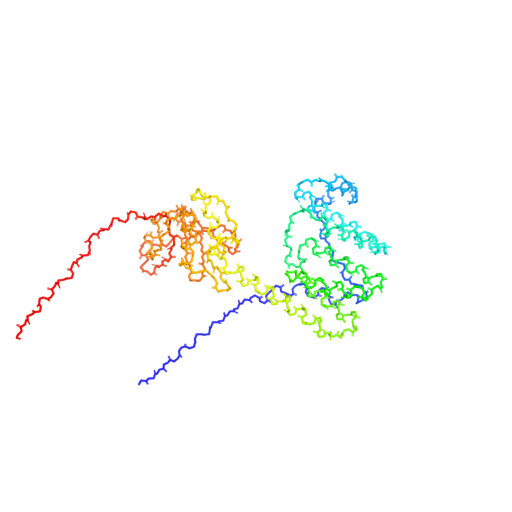? 5.823 -0.582 10.703 1.00 92.31 188 ARG A C 1
ATOM 1459 O O . ARG A 1 188 ? 5.020 -0.690 11.630 1.00 92.31 188 ARG A O 1
ATOM 1466 N N . PHE A 1 189 ? 5.774 0.442 9.854 1.00 93.06 189 PHE A N 1
ATOM 1467 C CA . PHE A 1 189 ? 4.728 1.459 9.922 1.00 93.06 189 PHE A CA 1
ATOM 1468 C C . PHE A 1 189 ? 3.339 0.867 9.632 1.00 93.06 189 PHE A C 1
ATOM 1470 O O . PHE A 1 189 ? 2.397 1.110 10.382 1.00 93.06 189 PHE A O 1
ATOM 1477 N N . GLN A 1 190 ? 3.195 0.045 8.589 1.00 90.69 190 GLN A N 1
ATOM 1478 C CA . GLN A 1 190 ? 1.919 -0.557 8.187 1.00 90.69 190 GLN A CA 1
ATOM 1479 C C . GLN A 1 190 ? 1.332 -1.508 9.233 1.00 90.69 190 GLN A C 1
ATOM 1481 O O . GLN A 1 190 ? 0.102 -1.562 9.369 1.00 90.69 190 GLN A O 1
ATOM 1486 N N . THR A 1 191 ? 2.187 -2.217 9.972 1.00 90.38 191 THR A N 1
ATOM 1487 C CA . THR A 1 191 ? 1.787 -3.053 11.113 1.00 90.38 191 THR A CA 1
ATOM 1488 C C . THR A 1 191 ? 1.443 -2.215 12.347 1.00 90.38 191 THR A C 1
ATOM 1490 O O . THR A 1 191 ? 0.564 -2.594 13.112 1.00 90.38 191 THR A O 1
ATOM 1493 N N . SER A 1 192 ? 2.054 -1.037 12.501 1.00 94.75 192 SER A N 1
ATOM 1494 C CA . SER A 1 192 ? 1.865 -0.133 13.649 1.00 94.75 192 SER A CA 1
ATOM 1495 C C . SER A 1 192 ? 0.594 0.731 13.598 1.00 94.75 192 SE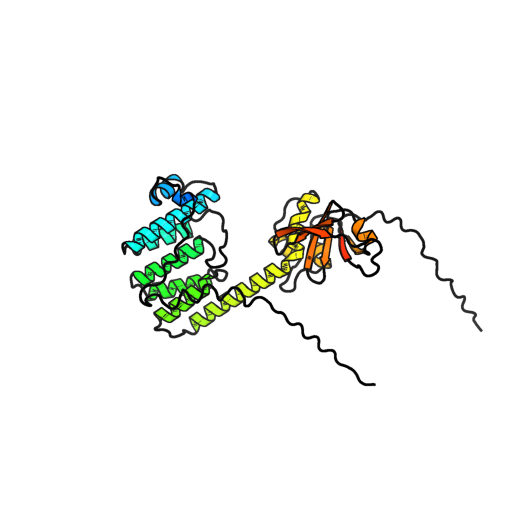R A C 1
ATOM 1497 O O . SER A 1 192 ? 0.164 1.288 14.611 1.00 94.75 192 SER A O 1
ATOM 1499 N N . VAL A 1 193 ? -0.044 0.851 12.429 1.00 97.31 193 VAL A N 1
ATOM 1500 C CA . VAL A 1 193 ? -1.227 1.711 12.205 1.00 97.31 193 VAL A CA 1
ATOM 1501 C C . VAL A 1 193 ? -2.577 1.000 12.402 1.00 97.31 193 VAL A C 1
ATOM 1503 O O . VAL A 1 193 ? -3.588 1.444 11.856 1.00 97.31 193 VAL A O 1
ATOM 1506 N N . CYS A 1 194 ? -2.649 -0.094 13.168 1.00 97.44 194 CYS A N 1
ATOM 1507 C CA . CYS A 1 194 ? -3.920 -0.791 13.424 1.00 97.44 194 CYS A CA 1
ATOM 1508 C C . CYS A 1 194 ? -4.960 0.109 14.126 1.00 97.44 194 CYS A C 1
ATOM 1510 O O . CYS A 1 194 ? -6.116 0.138 13.704 1.00 97.44 194 CYS A O 1
ATOM 1512 N N . GLY A 1 195 ? -4.550 0.923 15.108 1.00 98.00 195 GLY A N 1
ATOM 1513 C CA . GLY A 1 195 ? -5.413 1.912 15.776 1.00 98.00 195 GLY A CA 1
ATOM 1514 C C . GLY A 1 195 ? -5.977 2.977 14.817 1.00 98.00 195 GLY A C 1
ATOM 1515 O O . GLY A 1 195 ? -7.198 3.073 14.680 1.00 98.00 195 GLY A O 1
ATOM 1516 N N . PRO A 1 196 ? -5.129 3.726 14.083 1.00 98.44 196 PRO A N 1
ATOM 1517 C CA . PRO A 1 196 ? -5.572 4.679 13.061 1.00 98.44 196 PRO A CA 1
ATOM 1518 C C . PRO A 1 196 ? -6.496 4.081 11.991 1.00 98.44 196 PRO A C 1
ATOM 1520 O O . PRO A 1 196 ? -7.471 4.718 11.604 1.00 98.44 196 PRO A O 1
ATOM 1523 N N . LYS A 1 197 ? -6.234 2.849 11.533 1.00 98.38 197 LYS A N 1
ATOM 1524 C CA . LYS A 1 197 ? -7.101 2.139 10.573 1.00 98.38 197 LYS A CA 1
ATOM 1525 C C . LYS A 1 197 ? -8.458 1.753 11.180 1.00 98.38 197 LYS A C 1
ATOM 1527 O O . LYS A 1 197 ? -9.465 1.771 10.478 1.00 98.38 197 LYS A O 1
ATOM 1532 N N . CYS A 1 198 ? -8.511 1.418 12.472 1.00 98.50 198 CYS A N 1
ATOM 1533 C CA . CYS A 1 198 ? -9.784 1.247 13.178 1.00 98.50 198 CYS A CA 1
ATOM 1534 C C . CYS A 1 198 ? -10.555 2.567 13.237 1.00 98.50 198 CYS A C 1
ATOM 1536 O O . CYS A 1 198 ? -11.752 2.582 12.962 1.00 98.50 198 CYS A O 1
ATOM 1538 N N . LEU A 1 199 ? -9.865 3.671 13.540 1.00 98.25 199 LEU A N 1
ATOM 1539 C CA . LEU A 1 199 ? -10.472 4.997 13.599 1.00 98.25 199 LEU A CA 1
ATOM 1540 C C . LEU A 1 199 ? -11.034 5.434 12.232 1.00 98.25 199 LEU A C 1
ATOM 1542 O O . LEU A 1 199 ? -12.184 5.857 12.159 1.00 98.25 199 LEU A O 1
ATOM 1546 N N . GLU A 1 200 ? -10.278 5.237 11.146 1.00 98.31 200 GLU A N 1
ATOM 1547 C CA . GLU A 1 200 ? -10.729 5.476 9.761 1.00 98.31 200 GLU A CA 1
ATOM 1548 C C . GLU A 1 200 ? -12.062 4.768 9.472 1.00 98.31 2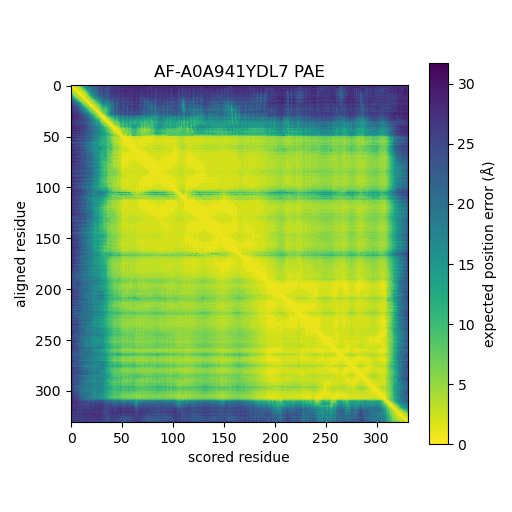00 GLU A C 1
ATOM 1550 O O . GLU A 1 200 ? -12.977 5.359 8.901 1.00 98.31 200 GLU A O 1
ATOM 1555 N N . LYS A 1 201 ? -12.196 3.511 9.916 1.00 98.19 201 LYS A N 1
ATOM 1556 C CA . LYS A 1 201 ? -13.400 2.703 9.700 1.00 98.19 201 LYS A CA 1
ATOM 1557 C C . LYS A 1 201 ? -14.610 3.195 10.501 1.00 98.19 201 LYS A C 1
ATOM 1559 O O . LYS A 1 201 ? -15.728 3.124 9.992 1.00 98.19 201 LYS A O 1
ATOM 1564 N N . ILE A 1 202 ? -14.421 3.651 11.741 1.00 97.88 202 ILE A N 1
ATOM 1565 C CA . ILE A 1 202 ? -15.536 4.011 12.636 1.00 97.88 202 ILE A CA 1
ATOM 1566 C C . ILE A 1 202 ? -15.995 5.465 12.504 1.00 97.88 202 ILE A C 1
ATOM 1568 O O . ILE A 1 202 ? -17.138 5.749 12.846 1.00 97.88 202 ILE A O 1
ATOM 1572 N N . LEU A 1 203 ? -15.153 6.385 12.016 1.00 97.75 203 LEU A N 1
ATOM 1573 C CA . LEU A 1 203 ? -15.507 7.809 11.912 1.00 97.75 203 LEU A CA 1
ATOM 1574 C C . LEU A 1 203 ? -16.829 8.048 11.153 1.00 97.75 203 LEU A C 1
ATOM 1576 O O . LEU A 1 203 ? -17.692 8.733 11.709 1.00 97.75 203 LEU A O 1
ATOM 1580 N N . PRO A 1 204 ? -17.072 7.428 9.978 1.00 97.50 204 PRO A N 1
ATOM 1581 C CA . PRO A 1 204 ? -18.350 7.578 9.280 1.00 97.50 204 PRO A CA 1
ATOM 1582 C C . PRO A 1 204 ? -19.547 7.052 10.082 1.00 97.50 204 PRO A C 1
ATOM 1584 O O . PRO A 1 204 ? -20.627 7.635 10.035 1.00 97.50 204 PRO A O 1
ATOM 1587 N N . LEU A 1 205 ? -19.360 5.979 10.860 1.00 96.94 205 LEU A N 1
ATOM 1588 C CA . LEU A 1 205 ? -20.409 5.410 11.719 1.00 96.94 205 LEU A CA 1
ATOM 1589 C C . LEU A 1 205 ? -20.761 6.336 12.892 1.00 96.94 205 LEU A C 1
ATOM 1591 O O . LEU A 1 205 ? -21.876 6.289 13.403 1.00 96.94 205 LEU A O 1
ATOM 1595 N N . LEU A 1 206 ? -19.819 7.190 13.295 1.00 96.56 206 LEU A N 1
ATOM 1596 C CA . LEU A 1 206 ? -19.995 8.229 14.310 1.00 96.56 206 LEU A CA 1
ATOM 1597 C C . LEU A 1 206 ? -20.458 9.572 13.711 1.00 96.56 206 LEU A C 1
ATOM 1599 O O . LEU A 1 206 ? -20.480 10.580 14.416 1.00 96.56 206 LEU A O 1
ATOM 1603 N N . GLY A 1 207 ? -20.803 9.610 12.418 1.00 96.69 207 GLY A N 1
ATOM 1604 C CA . GLY A 1 207 ? -21.251 10.823 11.731 1.00 96.69 207 GLY A CA 1
ATOM 1605 C C . GLY A 1 207 ? -20.145 11.859 11.504 1.00 96.69 207 GLY A C 1
ATOM 1606 O O . GLY A 1 207 ? -20.436 13.050 11.416 1.00 96.69 207 GLY A O 1
ATOM 1607 N N . LYS A 1 208 ? -18.879 11.429 11.457 1.00 97.00 208 LYS A N 1
ATOM 1608 C CA . LYS A 1 208 ? -17.728 12.277 11.124 1.00 97.00 208 LYS A CA 1
ATOM 1609 C C . LYS A 1 208 ? -17.316 12.081 9.669 1.00 97.00 208 LYS A C 1
ATOM 1611 O O . LYS A 1 208 ? -17.505 11.004 9.102 1.00 97.00 208 LYS A O 1
ATOM 1616 N N . ASP A 1 209 ? -16.708 13.114 9.096 1.00 96.12 209 ASP A N 1
ATOM 1617 C CA . ASP A 1 209 ? -16.142 13.038 7.753 1.00 96.12 209 ASP A CA 1
ATOM 1618 C C . ASP A 1 209 ? -15.022 11.985 7.684 1.00 96.12 209 ASP A C 1
ATOM 1620 O O . ASP A 1 209 ? -14.273 11.806 8.654 1.00 96.12 209 ASP A O 1
ATOM 1624 N N . PRO A 1 210 ? -14.888 11.269 6.554 1.00 93.94 210 PRO A N 1
ATOM 1625 C CA . PRO A 1 210 ? -13.827 10.290 6.382 1.00 93.94 210 PRO A CA 1
ATOM 1626 C C . PRO A 1 210 ? -12.460 10.982 6.345 1.00 93.94 210 PRO A C 1
ATOM 1628 O O . PRO A 1 210 ? -12.220 11.876 5.536 1.00 93.94 210 PRO A O 1
ATOM 1631 N N . VAL A 1 211 ? -11.543 10.515 7.193 1.00 96.38 211 VAL A N 1
ATOM 1632 C CA . VAL A 1 211 ? -10.141 10.952 7.239 1.00 96.38 211 VAL A CA 1
ATOM 1633 C C . VAL A 1 211 ? -9.256 9.743 6.954 1.00 96.38 211 VAL A C 1
ATOM 1635 O O . VAL A 1 211 ? -9.451 8.683 7.547 1.00 96.38 211 VAL A O 1
ATOM 1638 N N . GLY A 1 212 ? -8.281 9.886 6.056 1.00 96.31 212 GLY A N 1
ATOM 1639 C CA . GLY A 1 212 ? -7.408 8.776 5.671 1.00 96.31 212 GLY A CA 1
ATOM 1640 C C . GLY A 1 212 ? -6.501 8.308 6.814 1.00 96.31 212 GLY A C 1
ATOM 1641 O O . GLY A 1 212 ? -5.954 9.122 7.563 1.00 96.31 212 GLY A O 1
ATOM 1642 N N . TYR A 1 213 ? -6.247 7.000 6.916 1.00 96.75 213 TYR A N 1
ATOM 1643 C CA . TYR A 1 213 ? -5.504 6.422 8.046 1.00 96.75 213 TYR A CA 1
ATOM 1644 C C . TYR A 1 213 ? -4.088 6.992 8.226 1.00 96.75 213 TYR A C 1
ATOM 1646 O O . TYR A 1 213 ? -3.578 6.998 9.342 1.00 96.75 213 TYR A O 1
ATOM 1654 N N . ARG A 1 214 ? -3.425 7.474 7.161 1.00 96.06 214 ARG A N 1
ATOM 1655 C CA . ARG A 1 214 ? -2.093 8.105 7.269 1.00 96.06 214 ARG A CA 1
ATOM 1656 C C . ARG A 1 214 ? -2.151 9.467 7.957 1.00 96.06 214 ARG A C 1
ATOM 1658 O O . ARG A 1 214 ? -1.214 9.830 8.661 1.00 96.06 214 ARG A O 1
ATOM 1665 N N . GLU A 1 215 ? -3.224 10.220 7.752 1.00 97.69 215 GLU A N 1
ATOM 1666 C CA . GLU A 1 215 ? -3.459 11.474 8.467 1.00 97.69 215 GLU A CA 1
ATOM 1667 C C . GLU A 1 215 ? -3.842 11.189 9.919 1.00 97.69 215 GLU A C 1
ATOM 1669 O O . GLU A 1 215 ? -3.251 11.760 10.835 1.00 97.69 215 GLU A O 1
ATOM 1674 N N . LEU A 1 216 ? -4.714 10.202 10.138 1.00 98.25 216 LEU A N 1
ATOM 1675 C CA . LEU A 1 216 ? -5.042 9.728 11.481 1.00 98.25 216 LEU A CA 1
ATOM 1676 C C . LEU A 1 216 ? -3.809 9.210 12.228 1.00 98.25 216 LEU A C 1
ATOM 1678 O O . LEU A 1 216 ? -3.673 9.492 13.410 1.00 98.25 216 LEU A O 1
ATOM 1682 N N . ALA A 1 217 ? -2.877 8.526 11.561 1.00 98.06 217 ALA A N 1
ATOM 1683 C CA . ALA A 1 217 ? -1.627 8.069 12.165 1.00 98.06 217 ALA A CA 1
ATOM 1684 C C . ALA A 1 217 ? -0.763 9.238 12.662 1.00 98.06 217 ALA A C 1
ATOM 1686 O O . ALA A 1 217 ? -0.170 9.153 13.733 1.00 98.06 217 ALA A O 1
ATOM 1687 N N . LYS A 1 218 ? -0.738 10.366 11.937 1.00 98.06 218 LYS A N 1
ATOM 1688 C CA . LYS A 1 218 ? -0.064 11.590 12.403 1.00 98.06 218 LYS A CA 1
ATOM 1689 C C . LYS A 1 218 ? -0.757 12.171 13.635 1.00 98.06 218 LYS A C 1
ATOM 1691 O O . LYS A 1 218 ? -0.077 12.522 14.595 1.00 98.06 218 LYS A O 1
ATOM 1696 N N . LEU A 1 219 ? -2.092 12.237 13.630 1.00 97.94 219 LEU A N 1
ATOM 1697 C CA . LEU A 1 219 ? -2.873 12.709 14.782 1.00 97.94 219 LEU A CA 1
ATOM 1698 C C . LEU A 1 219 ? -2.681 11.810 16.010 1.00 97.94 219 LEU A C 1
ATOM 1700 O O . LEU A 1 219 ? -2.520 12.311 17.118 1.00 97.94 219 LEU A O 1
ATOM 1704 N N . CYS A 1 220 ? -2.630 10.496 15.793 1.00 98.06 220 CYS A N 1
ATOM 1705 C CA . CYS A 1 220 ? -2.376 9.477 16.808 1.00 98.06 220 CYS A CA 1
ATOM 1706 C C . CYS A 1 220 ? -0.897 9.358 17.194 1.00 98.06 220 CYS A C 1
ATOM 1708 O O . CYS A 1 220 ? -0.557 8.467 17.966 1.00 98.06 220 CYS A O 1
ATOM 1710 N N . ARG A 1 221 ? -0.008 10.190 16.627 1.00 97.88 221 ARG A N 1
ATOM 1711 C CA . ARG A 1 221 ? 1.446 10.145 16.861 1.00 97.88 221 ARG A CA 1
ATOM 1712 C C . ARG A 1 221 ? 2.030 8.734 16.711 1.00 97.88 221 ARG A C 1
ATOM 1714 O O . ARG A 1 221 ? 2.942 8.356 17.440 1.00 97.88 221 ARG A O 1
ATOM 1721 N N . THR A 1 222 ? 1.491 7.956 15.774 1.00 97.44 222 THR A N 1
ATOM 1722 C CA . THR A 1 222 ? 1.888 6.568 15.544 1.00 97.44 222 THR A CA 1
ATOM 1723 C C . THR A 1 222 ? 3.367 6.499 15.183 1.00 97.44 222 THR A C 1
ATOM 1725 O O . THR A 1 222 ? 3.824 7.194 14.271 1.00 97.44 222 THR A O 1
ATOM 1728 N N . THR A 1 223 ? 4.103 5.637 15.877 1.00 95.38 223 THR A N 1
ATOM 1729 C CA . THR A 1 223 ? 5.515 5.356 15.603 1.00 95.38 223 THR A CA 1
ATOM 1730 C C . THR A 1 223 ? 5.666 3.983 14.945 1.00 95.38 223 THR A C 1
ATOM 1732 O O . THR A 1 223 ? 4.684 3.322 14.611 1.00 95.38 223 THR A O 1
ATOM 1735 N N . ASP A 1 224 ? 6.905 3.542 14.749 1.00 90.94 224 ASP A N 1
ATOM 1736 C CA . ASP A 1 224 ? 7.246 2.171 14.358 1.00 90.94 224 ASP A CA 1
ATOM 1737 C C . ASP A 1 224 ? 6.962 1.128 15.458 1.00 90.94 224 ASP A C 1
ATOM 1739 O O . ASP A 1 224 ? 7.027 -0.067 15.184 1.00 90.94 224 ASP A O 1
ATOM 1743 N N . GLN A 1 225 ? 6.646 1.576 16.680 1.00 91.94 225 GLN A N 1
ATOM 1744 C CA . GLN A 1 225 ? 6.258 0.736 17.821 1.00 91.94 225 GLN A CA 1
ATOM 1745 C C . GLN A 1 225 ? 4.737 0.650 18.018 1.00 91.94 225 GLN A C 1
ATOM 1747 O O . GLN A 1 225 ? 4.273 0.036 18.977 1.00 91.94 225 GLN A O 1
ATOM 1752 N N . GLY A 1 226 ? 3.944 1.284 17.151 1.00 95.62 226 GLY A N 1
ATOM 1753 C CA . GLY A 1 226 ? 2.487 1.284 17.254 1.00 95.62 226 GLY A CA 1
ATOM 1754 C C . GLY A 1 226 ? 1.884 2.608 17.711 1.00 95.62 226 GLY A C 1
ATOM 1755 O O . GLY A 1 226 ? 2.478 3.683 17.626 1.00 95.62 226 GLY A O 1
ATOM 1756 N N . THR A 1 227 ? 0.635 2.514 18.160 1.00 97.44 227 THR A N 1
ATOM 1757 C CA . THR A 1 227 ? -0.161 3.636 18.670 1.00 97.44 227 THR A CA 1
ATOM 1758 C C . THR A 1 227 ? -0.596 3.327 20.095 1.00 97.44 227 THR A C 1
ATOM 1760 O O . THR A 1 227 ? -1.189 2.278 20.348 1.00 97.44 227 THR A O 1
ATOM 1763 N N . THR A 1 228 ? -0.345 4.230 21.039 1.00 97.31 228 THR A N 1
ATOM 1764 C CA . THR A 1 228 ? -0.824 4.036 22.414 1.00 97.31 228 THR A CA 1
ATOM 1765 C C . THR A 1 228 ? -2.320 4.352 22.518 1.00 97.31 228 THR A C 1
ATOM 1767 O O . THR A 1 228 ? -2.854 5.154 21.750 1.00 97.31 228 THR A O 1
ATOM 1770 N N . LEU A 1 229 ? -3.014 3.758 23.496 1.00 96.94 229 LEU A N 1
ATOM 1771 C CA . LEU A 1 229 ? -4.434 4.051 23.730 1.00 96.94 229 LEU A CA 1
ATOM 1772 C C . LEU A 1 229 ? -4.649 5.531 24.093 1.00 96.94 229 LEU A C 1
ATOM 1774 O O . LEU A 1 229 ? -5.663 6.121 23.723 1.00 96.94 229 LEU A O 1
ATOM 1778 N N . ALA A 1 230 ? -3.680 6.137 24.787 1.00 97.56 230 ALA A N 1
ATOM 1779 C CA . ALA A 1 230 ? -3.697 7.549 25.152 1.00 97.56 230 ALA A CA 1
ATOM 1780 C C . ALA A 1 230 ? -3.597 8.462 23.921 1.00 97.56 230 ALA A C 1
ATOM 1782 O O . ALA A 1 230 ? -4.406 9.378 23.790 1.00 97.56 230 ALA A O 1
ATOM 1783 N N . ASP A 1 231 ? -2.674 8.192 22.993 1.00 98.38 231 ASP A N 1
ATOM 1784 C CA . ASP A 1 231 ? -2.556 8.998 21.773 1.00 98.38 231 ASP A CA 1
ATOM 1785 C C . ASP A 1 231 ? -3.764 8.810 20.847 1.00 98.38 231 ASP A C 1
ATOM 1787 O O . ASP A 1 231 ? -4.258 9.779 20.269 1.00 98.38 231 ASP A O 1
ATOM 1791 N N . LEU A 1 232 ? -4.303 7.587 20.758 1.00 98.31 232 LEU A N 1
ATOM 1792 C CA . LEU A 1 232 ? -5.539 7.312 20.021 1.00 98.31 232 LEU A CA 1
ATOM 1793 C C . LEU A 1 232 ? -6.729 8.085 20.610 1.00 98.31 232 LEU A C 1
ATOM 1795 O O . LEU A 1 232 ? -7.516 8.678 19.869 1.00 98.31 232 LEU A O 1
ATOM 1799 N N . LYS A 1 233 ? -6.838 8.129 21.945 1.00 98.31 233 LYS A N 1
ATOM 1800 C CA . LYS A 1 233 ? -7.826 8.945 22.660 1.00 98.31 233 LYS A CA 1
ATOM 1801 C C . LYS A 1 233 ? -7.650 10.430 22.335 1.00 98.31 233 LYS A C 1
ATOM 1803 O O . LYS A 1 233 ? -8.620 11.070 21.940 1.00 98.31 233 LYS A O 1
ATOM 1808 N N . SER A 1 234 ? -6.433 10.965 22.427 1.00 98.19 234 SER A N 1
ATOM 1809 C CA . SER A 1 234 ? -6.153 12.371 22.103 1.00 98.19 234 SER A CA 1
ATOM 1810 C C . SER A 1 234 ? -6.455 12.725 20.643 1.00 98.19 234 SER A C 1
ATOM 1812 O O . SER A 1 234 ? -6.969 13.808 20.370 1.00 98.19 234 SER A O 1
ATOM 1814 N N . ALA A 1 235 ? -6.201 11.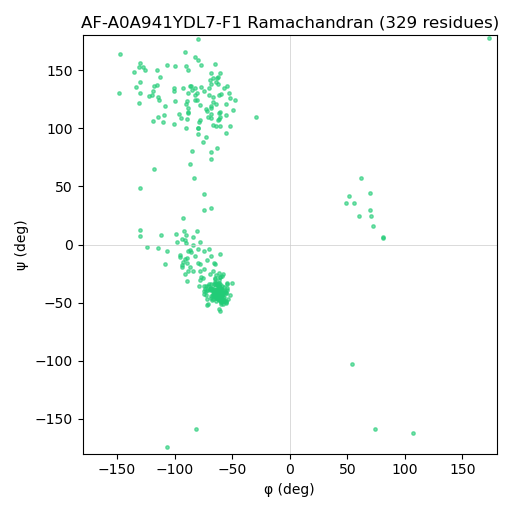814 19.701 1.00 98.12 235 ALA A N 1
ATOM 1815 C CA . ALA A 1 235 ? -6.577 11.996 18.300 1.00 98.12 235 ALA A CA 1
ATOM 1816 C C . ALA A 1 235 ? -8.101 12.014 18.106 1.00 98.12 235 ALA A C 1
ATOM 1818 O O . ALA A 1 235 ? -8.627 12.817 17.345 1.00 98.12 235 ALA A O 1
ATOM 1819 N N . CYS A 1 236 ? -8.840 11.164 18.818 1.00 98.06 236 CYS A N 1
ATOM 1820 C CA . CYS A 1 236 ? -10.301 11.196 18.782 1.00 98.06 236 CYS A CA 1
ATOM 1821 C C . CYS A 1 236 ? -10.853 12.517 19.357 1.00 98.06 236 CYS A C 1
ATOM 1823 O O . CYS A 1 236 ? -11.785 13.094 18.798 1.00 98.06 236 CYS A O 1
ATOM 1825 N N . GLU A 1 237 ? -10.266 13.027 20.443 1.00 97.81 237 GLU A N 1
ATOM 1826 C CA . GLU A 1 237 ? -10.639 14.318 21.042 1.00 97.81 237 GLU A CA 1
ATOM 1827 C C . GLU A 1 237 ? -10.397 15.494 20.089 1.00 97.81 237 GLU A C 1
ATOM 1829 O O . GLU A 1 237 ? -11.255 16.371 19.976 1.00 97.81 237 GLU A O 1
ATOM 1834 N N . SER A 1 238 ? -9.282 15.499 19.349 1.00 97.62 238 SER A N 1
ATOM 1835 C CA . SER A 1 238 ? -8.999 16.549 18.358 1.00 97.62 238 SER A CA 1
ATOM 1836 C C . SER A 1 238 ? -9.968 16.532 17.169 1.00 97.62 238 SER A C 1
ATOM 1838 O O . SER A 1 238 ? -10.208 17.571 16.559 1.00 97.62 238 SER A O 1
ATOM 1840 N N . LEU A 1 239 ? -10.602 15.386 16.898 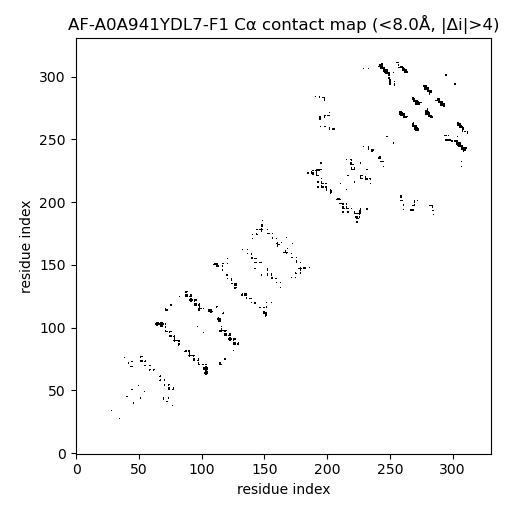1.00 96.88 239 LEU A N 1
ATOM 1841 C CA . LEU A 1 239 ? -11.698 15.231 15.933 1.00 96.88 239 LEU A CA 1
ATOM 1842 C C . LEU A 1 239 ? -13.081 15.581 16.528 1.00 96.88 239 LEU A C 1
ATOM 1844 O O . LEU A 1 239 ? -14.129 15.384 15.896 1.00 96.88 239 LEU A O 1
ATOM 1848 N N . GLY A 1 240 ? -13.119 16.097 17.760 1.00 96.56 240 GLY A N 1
ATOM 1849 C CA . GLY A 1 240 ? -14.341 16.486 18.460 1.00 96.56 240 GLY A CA 1
ATOM 1850 C C . GLY A 1 240 ? -15.204 15.296 18.876 1.00 96.56 240 GLY A C 1
ATOM 1851 O O . GLY A 1 240 ? -16.433 15.409 18.883 1.00 96.56 240 GLY A O 1
ATOM 1852 N N . LEU A 1 241 ? -14.590 14.141 19.141 1.00 96.75 241 LEU A N 1
ATOM 1853 C CA . LEU A 1 241 ? -15.230 13.010 19.812 1.00 96.75 241 LEU A CA 1
ATOM 1854 C C . LEU A 1 241 ? -15.014 13.114 21.329 1.00 96.75 241 LEU A C 1
ATOM 1856 O O . LEU A 1 241 ? -14.165 13.869 21.802 1.00 96.75 241 LEU A O 1
ATOM 1860 N N . LYS A 1 242 ? -15.774 12.334 22.101 1.00 96.69 242 LYS A N 1
ATOM 1861 C CA . LYS A 1 242 ? -15.640 12.236 23.565 1.00 96.69 242 LYS A CA 1
ATOM 1862 C C . LYS A 1 242 ? -15.261 10.808 23.976 1.00 96.69 242 LYS A C 1
ATOM 1864 O O . LYS A 1 242 ? -16.073 10.114 24.583 1.00 96.69 242 LYS A O 1
ATOM 1869 N N . PRO A 1 243 ? -14.066 10.336 23.587 1.00 97.50 243 PRO A N 1
ATOM 1870 C CA . PRO A 1 243 ? -13.638 8.972 23.854 1.00 97.50 243 PRO A CA 1
ATOM 1871 C C . PRO A 1 243 ? -13.382 8.736 25.349 1.00 97.50 243 PRO A C 1
ATOM 1873 O O . PRO A 1 243 ? -12.789 9.571 26.038 1.00 97.50 243 PRO A O 1
ATOM 1876 N N . VAL A 1 244 ? -13.749 7.555 25.837 1.00 96.69 244 VAL A N 1
ATOM 1877 C CA . VAL A 1 244 ? -13.463 7.092 27.197 1.00 96.69 244 VAL A CA 1
ATOM 1878 C C . VAL A 1 244 ? -12.847 5.699 27.133 1.00 96.69 244 VAL A C 1
ATOM 1880 O O . VAL A 1 244 ? -13.341 4.817 26.430 1.00 96.69 244 VAL A O 1
ATOM 1883 N N . GLY A 1 245 ? -11.726 5.527 27.834 1.00 96.75 245 GLY A N 1
ATOM 1884 C CA . GLY A 1 245 ? -11.061 4.236 27.969 1.00 96.75 245 GLY A CA 1
ATOM 1885 C C . GLY A 1 245 ? -11.678 3.432 29.110 1.00 96.75 245 GLY A C 1
ATOM 1886 O O . GLY A 1 245 ? -11.850 3.975 30.201 1.00 96.75 245 GLY A O 1
ATOM 1887 N N . PHE A 1 246 ? -11.972 2.157 28.871 1.00 96.06 246 PHE A N 1
ATOM 1888 C CA . PHE A 1 246 ? -12.512 1.237 29.873 1.00 96.06 246 PHE A CA 1
ATOM 1889 C C . PHE A 1 246 ? -11.738 -0.082 29.893 1.00 96.06 246 PHE A C 1
ATOM 1891 O O . PHE A 1 246 ? -11.220 -0.520 28.865 1.00 96.06 246 PHE A O 1
ATOM 1898 N N . GLU A 1 247 ? -11.725 -0.740 31.051 1.00 97.19 247 GLU A N 1
ATOM 1899 C CA . GLU A 1 247 ? -11.470 -2.177 31.163 1.00 97.19 247 GLU A CA 1
ATOM 1900 C C . GLU A 1 247 ? -12.793 -2.855 31.532 1.00 97.19 247 GLU A C 1
ATOM 1902 O O . GLU A 1 247 ? -13.391 -2.529 32.556 1.00 97.19 247 GLU A O 1
ATOM 1907 N N . LEU A 1 248 ? -13.276 -3.752 30.674 1.00 96.44 248 LEU A N 1
ATOM 1908 C CA . LEU A 1 248 ? -14.596 -4.369 30.786 1.00 96.44 248 LEU A CA 1
ATOM 1909 C C . LEU A 1 248 ? -14.495 -5.864 31.091 1.00 96.44 248 LEU A C 1
ATOM 1911 O O . LEU A 1 248 ? -13.616 -6.561 30.576 1.00 96.44 248 LEU A O 1
ATOM 1915 N N . ASN A 1 249 ? -15.436 -6.362 31.896 1.00 97.12 249 ASN A N 1
ATOM 1916 C CA . ASN A 1 249 ? -15.713 -7.795 32.011 1.00 97.12 249 ASN A CA 1
ATOM 1917 C C . ASN A 1 249 ? -16.592 -8.272 30.833 1.00 97.12 249 ASN A C 1
ATOM 1919 O O . ASN A 1 249 ? -16.991 -7.480 29.977 1.00 97.12 249 ASN A O 1
ATOM 1923 N N . ALA A 1 250 ? -16.885 -9.576 30.767 1.00 96.56 250 ALA A N 1
ATOM 1924 C CA . ALA A 1 250 ? -17.645 -10.153 29.657 1.00 96.56 250 ALA A CA 1
ATOM 1925 C C . ALA A 1 250 ? -19.045 -9.547 29.507 1.00 96.56 250 ALA A C 1
ATOM 1927 O O . ALA A 1 250 ? -19.452 -9.220 28.393 1.00 96.56 250 ALA A O 1
ATOM 1928 N N . LYS A 1 251 ? -19.765 -9.376 30.621 1.00 95.75 251 LYS A N 1
ATOM 1929 C CA . LYS A 1 251 ? -21.112 -8.805 30.629 1.00 95.75 251 LYS A CA 1
ATOM 1930 C C . LYS A 1 251 ? -21.093 -7.375 30.085 1.00 95.75 251 LYS A C 1
ATOM 1932 O O . LYS A 1 251 ? -21.755 -7.101 29.085 1.00 95.75 251 LYS A O 1
ATOM 1937 N N . ASP A 1 252 ? -20.267 -6.510 30.670 1.00 95.75 252 ASP A N 1
ATOM 1938 C CA . ASP A 1 252 ? -20.193 -5.095 30.287 1.00 95.75 252 ASP A CA 1
ATOM 1939 C C . ASP A 1 252 ? -19.738 -4.925 28.829 1.00 95.75 252 ASP A C 1
ATOM 1941 O O . ASP A 1 252 ? -20.212 -4.038 28.125 1.00 95.75 252 ASP A O 1
ATOM 1945 N N . PHE A 1 253 ? -18.861 -5.807 28.334 1.00 96.44 253 PHE A N 1
ATOM 1946 C CA . PHE A 1 253 ? -18.442 -5.814 26.930 1.00 96.44 253 PHE A CA 1
ATOM 1947 C C . PHE A 1 253 ? -19.608 -6.085 25.971 1.00 96.44 253 PHE A C 1
ATOM 1949 O O . PHE A 1 253 ? -19.705 -5.439 24.929 1.00 96.44 253 PHE A O 1
ATOM 1956 N N . THR A 1 254 ? -20.500 -7.022 26.309 1.00 95.25 254 THR A N 1
ATOM 1957 C CA . THR A 1 254 ? -21.672 -7.352 25.474 1.00 95.25 254 THR A CA 1
ATOM 1958 C C . THR A 1 254 ? -22.784 -6.304 25.531 1.00 95.25 254 THR A C 1
ATOM 1960 O O . THR A 1 254 ? -23.606 -6.239 24.618 1.00 95.25 254 THR A O 1
ATOM 1963 N N . GLU A 1 255 ? -22.801 -5.481 26.579 1.00 94.75 255 GLU A N 1
ATOM 1964 C CA . GLU A 1 255 ? -23.780 -4.407 26.787 1.00 94.75 255 GLU A CA 1
ATOM 1965 C C . GLU A 1 255 ? -23.272 -3.037 26.291 1.00 94.75 255 GLU A C 1
ATOM 1967 O O . GLU A 1 255 ? -24.052 -2.089 26.176 1.00 94.75 255 GLU A O 1
ATOM 1972 N N . LEU A 1 256 ? -21.980 -2.921 25.958 1.00 95.38 256 LEU A N 1
ATOM 1973 C CA . LEU A 1 256 ? -21.369 -1.677 25.496 1.00 95.38 256 LEU A CA 1
ATOM 1974 C C . LEU A 1 256 ? -21.990 -1.187 24.177 1.00 95.38 256 LEU A C 1
ATOM 1976 O O . LEU A 1 256 ? -22.213 -1.949 23.232 1.00 95.38 256 LEU A O 1
ATOM 1980 N N . LYS A 1 257 ? -22.223 0.127 24.082 1.00 95.94 257 LYS A N 1
ATOM 1981 C CA . LYS A 1 257 ? -22.746 0.742 22.861 1.00 95.94 257 LYS A CA 1
ATOM 1982 C C . LYS A 1 257 ? -21.701 0.737 21.740 1.00 95.94 257 LYS A C 1
ATOM 1984 O O . LYS A 1 257 ? -20.547 1.109 21.938 1.00 95.94 257 LYS A O 1
ATOM 1989 N N . ASN A 1 258 ? -22.146 0.364 20.544 1.00 96.50 258 ASN A N 1
ATOM 1990 C CA . ASN A 1 258 ? -21.336 0.318 19.328 1.00 96.50 258 ASN A CA 1
ATOM 1991 C C . ASN A 1 258 ? -21.375 1.657 18.558 1.00 96.50 258 ASN A C 1
ATOM 1993 O O . ASN A 1 258 ? -22.392 2.354 18.628 1.00 96.50 258 ASN A O 1
ATOM 1997 N N . PRO A 1 259 ? -20.338 1.988 17.761 1.00 98.06 259 PRO A N 1
ATOM 1998 C CA . PRO A 1 259 ? -19.072 1.264 17.617 1.00 98.06 259 PRO A CA 1
ATOM 1999 C C . PRO A 1 259 ? -18.062 1.617 18.722 1.00 98.06 259 PRO A C 1
ATOM 2001 O O . PRO A 1 259 ? -18.152 2.671 19.349 1.00 98.06 259 PRO A O 1
ATOM 2004 N N . PHE A 1 260 ? -17.059 0.761 18.922 1.00 98.31 260 PHE A N 1
ATOM 2005 C CA . PHE A 1 260 ? -15.922 1.024 19.814 1.00 98.31 260 PHE A CA 1
ATOM 2006 C C . PHE A 1 260 ? -14.634 0.361 19.304 1.00 98.31 260 PHE A C 1
ATOM 2008 O O . PHE A 1 260 ? -14.669 -0.516 18.440 1.00 98.31 260 PHE A O 1
ATOM 2015 N N . ILE A 1 261 ? -13.480 0.784 19.825 1.00 98.50 261 ILE A N 1
ATOM 2016 C CA . ILE A 1 261 ? -12.179 0.173 19.513 1.00 98.50 261 ILE A CA 1
ATOM 2017 C C . ILE A 1 261 ? -11.786 -0.757 20.660 1.00 98.50 261 ILE A C 1
ATOM 2019 O O . ILE A 1 261 ? -11.843 -0.365 21.820 1.00 98.50 261 ILE A O 1
ATOM 2023 N N . TRP A 1 262 ? -11.361 -1.976 20.343 1.00 98.25 262 TRP A N 1
ATOM 2024 C CA . TRP A 1 262 ? -10.901 -2.975 21.304 1.00 98.25 262 TRP A CA 1
ATOM 2025 C C . TRP A 1 262 ? -9.408 -3.246 21.108 1.00 98.25 262 TRP A C 1
ATOM 2027 O O . TRP A 1 262 ? -8.978 -3.589 20.007 1.00 98.25 262 TRP A O 1
ATOM 2037 N N . LEU A 1 263 ? -8.622 -3.090 22.177 1.00 97.81 263 LEU A N 1
ATOM 2038 C CA . LEU A 1 263 ? -7.218 -3.487 22.230 1.00 97.81 263 LEU A CA 1
ATOM 2039 C C . LEU A 1 263 ? -7.110 -4.949 22.680 1.00 97.81 263 LEU A C 1
ATOM 2041 O O . LEU A 1 263 ? -7.439 -5.294 23.817 1.00 97.81 263 LEU A O 1
ATOM 2045 N N . GLN A 1 264 ? -6.641 -5.805 21.779 1.00 95.56 264 GLN A N 1
ATOM 2046 C CA . GLN A 1 264 ? -6.402 -7.223 22.010 1.00 95.56 264 GLN A CA 1
ATOM 2047 C C . GLN A 1 264 ? -4.903 -7.498 22.027 1.00 95.56 264 GLN A C 1
ATOM 2049 O O . GLN A 1 264 ? -4.280 -7.529 20.970 1.00 95.56 264 GLN A O 1
ATOM 2054 N N . ALA A 1 265 ? -4.340 -7.720 23.216 1.00 92.94 265 ALA A N 1
ATOM 2055 C CA . ALA A 1 265 ? -2.891 -7.773 23.411 1.00 92.94 265 ALA A CA 1
ATOM 2056 C C . ALA A 1 265 ? -2.217 -6.497 22.863 1.00 92.94 265 ALA A C 1
ATOM 2058 O O . ALA A 1 265 ? -2.311 -5.449 23.496 1.00 92.94 265 ALA A O 1
ATOM 2059 N N . ASP A 1 266 ? -1.595 -6.572 21.692 1.00 93.69 266 ASP A N 1
ATOM 2060 C CA . ASP A 1 266 ? -0.906 -5.489 20.985 1.00 93.69 266 ASP A CA 1
ATOM 2061 C C . ASP A 1 266 ? -1.616 -5.046 19.688 1.00 93.69 266 ASP A C 1
ATOM 2063 O O . ASP A 1 266 ? -1.091 -4.225 18.935 1.00 93.69 266 ASP A O 1
ATOM 2067 N N . HIS A 1 267 ? -2.830 -5.542 19.426 1.00 96.25 267 HIS A N 1
ATOM 2068 C CA . HIS A 1 267 ? -3.569 -5.288 18.189 1.00 96.25 267 HIS A CA 1
ATOM 2069 C C . HIS A 1 267 ? -4.911 -4.599 18.433 1.00 96.25 267 HIS A C 1
ATOM 2071 O O . HIS A 1 267 ? -5.739 -5.073 19.211 1.00 96.25 267 HIS A O 1
ATOM 2077 N N . TYR A 1 268 ? -5.169 -3.499 17.724 1.00 98.25 268 TYR A N 1
ATOM 2078 C CA . TYR A 1 268 ? -6.482 -2.854 17.741 1.00 98.25 268 TYR A CA 1
ATOM 2079 C C . TYR A 1 268 ? -7.412 -3.465 16.698 1.00 98.25 268 TYR A C 1
ATOM 2081 O O . TYR A 1 268 ? -7.043 -3.639 15.535 1.00 98.25 268 TYR A O 1
ATOM 2089 N N . VAL A 1 269 ? -8.656 -3.692 17.105 1.00 98.38 269 VAL A N 1
ATOM 2090 C CA . VAL A 1 269 ? -9.772 -4.029 16.220 1.00 98.38 269 VAL A CA 1
ATOM 2091 C C . VAL A 1 269 ? -10.947 -3.087 16.478 1.00 98.38 269 VAL A C 1
ATOM 2093 O O . VAL A 1 269 ? -11.108 -2.577 17.587 1.00 98.38 269 VAL A O 1
ATOM 2096 N N . ALA A 1 270 ? -11.785 -2.849 15.470 1.00 98.56 270 ALA A N 1
ATOM 2097 C CA . ALA A 1 270 ? -13.008 -2.064 15.644 1.00 98.56 270 ALA A CA 1
ATOM 2098 C C . ALA A 1 270 ? -14.209 -3.001 15.782 1.00 98.56 270 ALA A C 1
ATOM 2100 O O . ALA A 1 270 ? -14.463 -3.817 14.898 1.00 98.56 270 ALA A O 1
ATOM 2101 N N . VAL A 1 271 ? -14.960 -2.878 16.874 1.00 98.50 271 VAL A N 1
ATOM 2102 C CA . VAL A 1 271 ? -16.237 -3.572 17.045 1.00 98.50 271 VAL A CA 1
ATOM 2103 C C . VAL A 1 271 ? -17.328 -2.682 16.468 1.00 98.50 271 VAL A C 1
ATOM 2105 O O . VAL A 1 271 ? -17.572 -1.575 16.950 1.00 98.50 271 VAL A O 1
ATOM 2108 N N . LEU A 1 272 ? -17.943 -3.150 15.384 1.00 98.38 272 LEU A N 1
ATOM 2109 C CA . LEU A 1 272 ? -18.923 -2.387 14.611 1.00 98.38 272 LEU A CA 1
ATOM 2110 C C . LEU A 1 272 ? -20.353 -2.614 15.108 1.00 98.38 272 LEU A C 1
ATOM 2112 O O . LEU A 1 272 ? -21.221 -1.766 14.919 1.00 98.38 272 LEU A O 1
ATOM 2116 N N . GLY A 1 273 ? -20.607 -3.764 15.729 1.00 97.75 273 GLY A N 1
ATOM 2117 C CA . GLY A 1 273 ? -21.928 -4.147 16.200 1.00 97.75 273 GLY A CA 1
ATOM 2118 C C . GLY A 1 273 ? -21.978 -5.576 16.720 1.00 97.75 273 GLY A C 1
ATOM 2119 O O . GLY A 1 273 ? -21.007 -6.331 16.627 1.00 97.75 273 GLY A O 1
ATOM 2120 N N . PHE A 1 274 ? -23.152 -5.962 17.211 1.00 97.44 274 PHE A N 1
ATOM 2121 C CA . PHE A 1 274 ? -23.458 -7.324 17.634 1.00 97.44 274 PHE A CA 1
ATOM 2122 C C . PHE A 1 274 ? -24.592 -7.900 16.783 1.00 97.44 274 PHE A C 1
ATOM 2124 O O . PHE A 1 274 ? -25.585 -7.223 16.516 1.00 97.44 274 PHE A O 1
ATOM 2131 N N . LYS A 1 275 ? -24.455 -9.155 16.348 1.00 97.06 275 LYS A N 1
ATOM 2132 C CA . LYS A 1 275 ? -25.450 -9.866 15.536 1.00 97.06 275 LYS A CA 1
ATOM 2133 C C . LYS A 1 275 ? -25.422 -11.356 15.858 1.00 97.06 275 LYS A C 1
ATOM 2135 O O . LYS A 1 275 ? -24.362 -11.967 15.850 1.00 97.06 275 LYS A O 1
ATOM 2140 N N . ASN A 1 276 ? -26.588 -11.950 16.122 1.00 96.31 276 ASN A N 1
ATOM 2141 C CA . ASN A 1 276 ? -26.742 -13.395 16.358 1.00 96.31 276 ASN A CA 1
ATOM 2142 C C . ASN A 1 276 ? -25.776 -13.964 17.423 1.00 96.31 276 ASN A C 1
ATOM 2144 O O . ASN A 1 276 ? -25.188 -15.025 17.227 1.00 96.31 276 ASN A O 1
ATOM 2148 N N . GLY A 1 277 ? -25.571 -13.240 18.531 1.00 95.50 277 GLY A N 1
ATOM 2149 C CA . GLY A 1 277 ? -24.651 -13.655 19.601 1.00 95.50 277 GLY A CA 1
ATOM 2150 C C . GLY A 1 277 ? -23.161 -13.553 19.244 1.00 95.50 277 GLY A C 1
ATOM 2151 O O . GLY A 1 277 ? -22.322 -14.145 19.922 1.00 95.50 277 GLY A O 1
ATOM 2152 N N . LYS A 1 278 ? -22.819 -12.820 18.180 1.00 98.06 278 LYS A N 1
ATOM 2153 C CA . LYS A 1 278 ? -21.446 -12.584 17.727 1.00 98.06 278 LYS A CA 1
ATOM 2154 C C . LYS A 1 278 ? -21.155 -11.090 17.601 1.00 98.06 278 LYS A C 1
ATOM 2156 O O . LYS A 1 278 ? -22.049 -10.304 17.293 1.00 98.06 278 LYS A O 1
ATOM 2161 N N . ALA A 1 279 ? -19.900 -10.710 17.799 1.00 97.88 279 ALA A N 1
ATOM 2162 C CA . ALA A 1 279 ? -19.382 -9.396 17.450 1.00 97.88 279 ALA A CA 1
ATOM 2163 C C . ALA A 1 279 ? -19.007 -9.337 15.973 1.00 97.88 279 ALA A C 1
ATOM 2165 O O . ALA A 1 279 ? -18.346 -10.240 15.463 1.00 97.88 279 ALA A O 1
ATOM 2166 N N . ILE A 1 280 ? -19.404 -8.255 15.308 1.00 98.44 280 ILE A N 1
ATOM 2167 C CA . ILE A 1 280 ? -18.925 -7.897 13.976 1.00 98.44 280 ILE A CA 1
ATOM 2168 C C . ILE A 1 280 ? -17.678 -7.043 14.169 1.00 98.44 280 ILE A C 1
ATOM 2170 O O . ILE A 1 280 ? -17.758 -5.906 14.639 1.00 98.44 280 ILE A O 1
ATOM 2174 N N . VAL A 1 281 ? -16.522 -7.620 13.862 1.00 98.38 281 VAL A N 1
ATOM 2175 C CA . VAL A 1 281 ? -15.212 -7.040 14.149 1.00 98.38 281 VAL A CA 1
ATOM 2176 C C . VAL A 1 281 ? -14.508 -6.723 12.841 1.00 98.38 281 VAL A C 1
ATOM 2178 O O . VAL A 1 281 ? -14.360 -7.585 11.983 1.00 98.38 281 VAL A O 1
ATOM 2181 N N . TYR A 1 282 ? -14.046 -5.488 12.686 1.00 98.31 282 TYR A N 1
ATOM 2182 C CA . TYR A 1 282 ? -13.165 -5.099 11.596 1.00 98.31 282 TYR A CA 1
ATOM 2183 C C . TYR A 1 282 ? -11.706 -5.276 12.013 1.00 98.31 282 TYR A C 1
ATOM 2185 O O . TYR A 1 282 ? -11.243 -4.662 12.980 1.00 98.31 282 TYR A O 1
ATOM 2193 N N . ASN A 1 283 ? -10.981 -6.101 11.258 1.00 97.12 283 ASN A N 1
ATOM 2194 C CA . ASN A 1 283 ? -9.557 -6.320 11.444 1.00 97.12 283 ASN A CA 1
ATOM 2195 C C . ASN A 1 283 ? -8.754 -5.423 10.481 1.00 97.12 283 ASN A C 1
ATOM 2197 O O . ASN A 1 283 ? -8.767 -5.661 9.269 1.00 97.12 283 ASN A O 1
ATOM 2201 N N . PRO A 1 284 ? -8.009 -4.421 10.982 1.00 96.38 284 PRO A N 1
ATOM 2202 C CA . PRO A 1 284 ? -7.324 -3.454 10.127 1.00 96.38 284 PRO A CA 1
ATOM 2203 C C . PRO A 1 284 ? -6.102 -4.017 9.383 1.00 96.38 284 PRO A C 1
ATOM 2205 O O . PRO A 1 284 ? -5.619 -3.361 8.458 1.00 96.38 284 PRO A O 1
ATOM 2208 N N . ILE A 1 285 ? -5.588 -5.198 9.753 1.00 92.19 285 ILE A N 1
ATOM 2209 C CA . ILE A 1 285 ? -4.484 -5.848 9.021 1.00 92.19 285 ILE A CA 1
ATOM 2210 C C . ILE A 1 285 ? -4.999 -6.369 7.680 1.00 92.19 285 ILE A C 1
ATOM 2212 O O . ILE A 1 285 ? -4.456 -6.029 6.632 1.00 92.19 285 ILE A O 1
ATOM 2216 N N . TYR A 1 286 ? -6.083 -7.145 7.718 1.00 92.12 286 TYR A N 1
ATOM 2217 C CA . TYR A 1 286 ? -6.663 -7.778 6.532 1.00 92.12 286 TYR A CA 1
ATOM 2218 C C . TYR A 1 286 ? -7.704 -6.902 5.830 1.00 92.12 286 TYR A C 1
ATOM 2220 O O . TYR A 1 286 ? -8.098 -7.200 4.707 1.00 92.12 286 TYR A O 1
ATOM 2228 N N . LYS A 1 287 ? -8.132 -5.807 6.474 1.00 95.00 287 LYS A N 1
ATOM 2229 C CA . LYS A 1 287 ? -9.214 -4.920 6.017 1.00 95.00 287 LYS A CA 1
ATOM 2230 C C . LYS A 1 287 ? -10.527 -5.673 5.780 1.00 95.00 287 LYS A C 1
ATOM 2232 O O . LYS A 1 287 ? -11.291 -5.340 4.877 1.00 95.00 287 LYS A O 1
ATOM 2237 N N . THR A 1 288 ? -10.788 -6.679 6.606 1.00 96.44 288 THR A N 1
ATOM 2238 C CA . THR A 1 288 ? -11.978 -7.526 6.532 1.00 96.44 288 THR A CA 1
ATOM 2239 C C . THR A 1 288 ? -12.838 -7.359 7.772 1.00 96.44 288 THR A C 1
ATOM 2241 O O . THR A 1 288 ? -12.344 -7.089 8.868 1.00 96.44 288 THR A O 1
ATOM 2244 N N . GLU A 1 289 ? -14.141 -7.536 7.587 1.00 98.00 289 GLU A N 1
ATOM 2245 C CA . GLU A 1 289 ? -15.091 -7.717 8.679 1.00 98.00 289 GLU A CA 1
ATOM 2246 C C . GLU A 1 289 ? -15.257 -9.215 8.936 1.00 98.00 289 GLU A C 1
ATOM 2248 O O . GLU A 1 289 ? -15.384 -10.004 8.000 1.00 98.00 289 GLU A O 1
ATOM 2253 N N . GLU A 1 290 ? -15.238 -9.609 10.201 1.00 97.56 290 GLU A N 1
ATOM 2254 C CA . GLU A 1 290 ? -15.385 -10.995 10.624 1.00 97.56 290 GLU A CA 1
ATOM 2255 C C . GLU A 1 290 ? -16.343 -11.104 11.810 1.00 97.56 290 GLU A C 1
ATOM 2257 O O . GLU A 1 290 ? -16.446 -10.204 12.647 1.00 97.56 290 GLU A O 1
ATOM 2262 N N . GLU A 1 291 ? -17.059 -12.225 11.886 1.00 98.06 291 GLU A N 1
ATOM 2263 C CA . GLU A 1 291 ? -17.907 -12.531 13.031 1.00 98.06 291 GLU A CA 1
ATOM 2264 C C . GLU A 1 291 ? -17.100 -13.286 14.089 1.00 98.06 291 GLU A C 1
ATOM 2266 O O . GLU A 1 291 ? -16.575 -14.370 13.823 1.00 98.06 291 GLU A O 1
ATOM 2271 N N . ARG A 1 292 ? -17.055 -12.765 15.315 1.00 97.44 292 ARG A N 1
ATOM 2272 C CA . ARG A 1 292 ? -16.409 -13.426 16.454 1.00 97.44 292 ARG A CA 1
ATOM 2273 C C . ARG A 1 292 ? -17.431 -13.789 17.528 1.00 97.44 292 ARG A C 1
ATOM 2275 O O . ARG A 1 292 ? -18.286 -12.958 17.829 1.00 97.44 292 ARG A O 1
ATOM 2282 N N . PRO A 1 293 ? -17.372 -14.989 18.131 1.00 97.25 293 PRO A N 1
ATOM 2283 C CA . PRO A 1 293 ? -18.228 -15.323 19.266 1.00 97.25 293 PRO A CA 1
ATOM 2284 C C . PRO A 1 293 ? -18.079 -14.292 20.389 1.00 97.25 293 PRO A C 1
ATOM 2286 O O . PRO A 1 293 ? -16.959 -13.890 20.709 1.00 97.25 293 PRO A O 1
ATOM 2289 N N . LEU A 1 294 ? -19.198 -13.864 20.979 1.00 96.44 294 LEU A N 1
ATOM 2290 C CA . LEU A 1 294 ? -19.155 -13.037 22.183 1.00 96.44 294 LEU A CA 1
ATOM 2291 C C . LEU A 1 294 ? -18.637 -13.857 23.373 1.00 96.44 294 LEU A C 1
ATOM 2293 O O . LEU A 1 294 ? -18.891 -15.067 23.432 1.00 96.44 294 LEU A O 1
ATOM 2297 N N . PRO A 1 295 ? -17.925 -13.228 24.327 1.00 96.00 295 PRO A N 1
ATOM 2298 C CA . PRO A 1 295 ? -17.599 -13.897 25.577 1.00 96.00 295 PRO A CA 1
ATOM 2299 C C . PRO A 1 295 ? -18.893 -14.284 26.301 1.00 96.00 295 PRO A C 1
ATOM 2301 O O . PRO A 1 295 ? -19.913 -13.597 26.196 1.00 96.00 295 PRO A O 1
ATOM 2304 N N . LYS A 1 296 ? -18.872 -15.397 27.037 1.00 95.06 296 LYS A N 1
ATOM 2305 C CA . LYS A 1 296 ? -20.019 -15.765 27.872 1.00 95.06 296 LYS A CA 1
ATOM 2306 C C . LYS A 1 296 ? -20.128 -14.766 29.020 1.00 95.06 296 LYS A C 1
ATOM 2308 O O . LYS A 1 296 ? -19.112 -14.415 29.608 1.00 95.06 296 LYS A O 1
ATOM 2313 N N . ALA A 1 297 ? -21.341 -14.326 29.352 1.00 92.50 297 ALA A N 1
ATOM 2314 C CA . ALA A 1 297 ? -21.556 -13.297 30.374 1.00 92.50 297 ALA A CA 1
ATOM 2315 C C . ALA A 1 297 ? -20.991 -13.673 31.761 1.00 92.50 297 ALA A C 1
ATOM 2317 O O . ALA A 1 297 ? -20.653 -12.791 32.544 1.00 92.50 297 ALA A O 1
ATOM 2318 N N . ASP A 1 298 ? -20.872 -14.970 32.051 1.00 92.94 298 ASP A N 1
ATOM 2319 C CA . ASP A 1 298 ? -20.319 -15.536 33.283 1.00 92.94 298 ASP A CA 1
ATOM 2320 C C . ASP A 1 298 ? -18.804 -15.815 33.223 1.00 92.94 298 ASP A C 1
ATOM 2322 O O . ASP A 1 298 ? -18.237 -16.335 34.185 1.00 92.94 298 ASP A O 1
ATOM 2326 N N . ASP A 1 299 ? -18.120 -15.459 32.129 1.00 96.19 299 ASP A N 1
ATOM 2327 C CA . ASP A 1 299 ? -16.675 -15.640 31.999 1.00 96.19 299 ASP A CA 1
ATOM 2328 C C . ASP A 1 299 ? -15.911 -14.628 32.865 1.00 96.19 299 ASP A C 1
ATOM 2330 O O . ASP A 1 299 ? -15.577 -13.511 32.455 1.00 96.19 299 ASP A O 1
ATOM 2334 N N . SER A 1 300 ? -15.593 -15.049 34.089 1.00 94.56 300 SER A N 1
ATOM 2335 C CA . SER A 1 300 ? -14.845 -14.248 35.056 1.00 94.56 300 SER A CA 1
ATOM 2336 C C . SER A 1 300 ? -13.406 -13.943 34.631 1.00 94.56 300 SER A C 1
ATOM 2338 O O . SER A 1 300 ? -12.793 -13.046 35.217 1.00 94.56 300 SER A O 1
ATOM 2340 N N . ASN A 1 301 ? -12.855 -14.665 33.648 1.00 96.75 301 ASN A N 1
ATOM 2341 C CA . ASN A 1 301 ? -11.479 -14.495 33.175 1.00 96.75 301 ASN A CA 1
ATOM 2342 C C . ASN A 1 301 ? -11.377 -13.522 31.997 1.00 96.75 301 ASN A C 1
ATOM 2344 O O . ASN A 1 301 ? -10.283 -13.047 31.691 1.00 96.75 301 ASN A O 1
ATOM 2348 N N . PHE A 1 302 ? -12.494 -13.195 31.349 1.00 97.00 302 PHE A N 1
ATOM 2349 C CA . PHE A 1 302 ? -12.499 -12.246 30.249 1.00 97.00 302 PHE A CA 1
ATOM 2350 C C . PHE A 1 302 ? -12.225 -10.823 30.745 1.00 97.00 302 PHE A C 1
ATOM 2352 O O . PHE A 1 302 ? -12.896 -10.313 31.648 1.00 97.00 302 PHE A O 1
ATOM 2359 N N . ARG A 1 303 ? -11.254 -10.160 30.119 1.00 97.12 303 ARG A N 1
ATOM 2360 C CA . ARG A 1 303 ? -10.975 -8.732 30.282 1.00 97.12 303 ARG A CA 1
ATOM 2361 C C . ARG A 1 303 ? -10.778 -8.114 28.907 1.00 97.12 303 ARG A C 1
ATOM 2363 O O . ARG A 1 303 ? -10.078 -8.685 28.070 1.00 97.12 303 ARG A O 1
ATOM 2370 N N . ALA A 1 304 ? -11.380 -6.954 28.682 1.00 97.62 304 ALA A N 1
ATOM 2371 C CA . ALA A 1 304 ? -11.229 -6.210 27.441 1.00 97.62 304 ALA A CA 1
ATOM 2372 C C . ALA A 1 304 ? -10.899 -4.747 27.719 1.00 97.62 304 ALA A C 1
ATOM 2374 O O . ALA A 1 304 ? -11.684 -4.040 28.346 1.00 97.62 304 ALA A O 1
ATOM 2375 N N . THR A 1 305 ? -9.769 -4.286 27.191 1.00 98.25 305 THR A N 1
ATOM 2376 C CA . THR A 1 305 ? -9.409 -2.867 27.190 1.00 98.25 305 THR A CA 1
ATOM 2377 C C . THR A 1 305 ? -9.986 -2.212 25.943 1.00 98.25 305 THR A C 1
ATOM 2379 O O . THR A 1 305 ? -9.638 -2.591 24.824 1.00 98.25 305 THR A O 1
ATOM 2382 N N . VAL A 1 306 ? -10.881 -1.241 26.110 1.00 98.00 306 VAL A N 1
ATOM 2383 C CA . VAL A 1 306 ? -11.623 -0.623 25.002 1.00 98.00 306 VAL A CA 1
ATOM 2384 C C . VAL A 1 306 ? -11.560 0.902 25.040 1.00 98.00 306 VAL A C 1
ATOM 2386 O O . VAL A 1 306 ? -11.381 1.504 26.098 1.00 98.00 306 VAL A O 1
ATOM 2389 N N . LEU A 1 307 ? -11.750 1.527 23.879 1.00 98.06 307 LEU A N 1
ATOM 2390 C CA . LEU A 1 307 ? -12.023 2.952 23.714 1.00 98.06 307 LEU A CA 1
ATOM 2391 C C . LEU A 1 307 ? -13.440 3.113 23.154 1.00 98.06 307 LEU A C 1
ATOM 2393 O O . LEU A 1 307 ? -13.694 2.774 21.995 1.00 98.06 307 LEU A O 1
ATOM 2397 N N . ALA A 1 308 ? -14.356 3.611 23.979 1.00 97.50 308 ALA A N 1
ATOM 2398 C CA . ALA A 1 308 ? -15.754 3.832 23.619 1.00 97.50 308 ALA A CA 1
ATOM 2399 C C . ALA A 1 308 ? -16.043 5.327 23.428 1.00 97.50 308 ALA A C 1
ATOM 2401 O O . ALA A 1 308 ? -15.359 6.172 24.001 1.00 97.50 308 ALA A O 1
ATOM 2402 N N . PHE A 1 309 ? -17.057 5.662 22.629 1.00 94.75 309 PHE A N 1
ATOM 2403 C CA . PHE A 1 309 ? -17.379 7.053 22.259 1.00 94.75 309 PHE A CA 1
ATOM 2404 C C . PHE A 1 309 ? -18.631 7.601 22.941 1.00 94.75 309 PHE A C 1
ATOM 2406 O O . PHE A 1 309 ? -18.937 8.786 22.824 1.00 94.75 309 PHE A O 1
ATOM 2413 N N . GLU A 1 310 ? -19.326 6.746 23.682 1.00 85.44 310 GLU A N 1
ATOM 2414 C CA . GLU A 1 310 ? -20.411 7.122 24.569 1.00 85.44 310 GLU A CA 1
ATOM 2415 C C . GLU A 1 310 ? -20.167 6.497 25.935 1.00 85.44 310 GLU A C 1
ATOM 2417 O O . GLU A 1 310 ? -19.706 5.359 26.037 1.00 85.44 310 GLU A O 1
ATOM 2422 N N . ILE A 1 311 ? -20.454 7.263 26.985 1.00 72.44 311 ILE A N 1
ATOM 2423 C CA . ILE A 1 311 ? -20.383 6.767 28.354 1.00 72.44 311 ILE A CA 1
ATOM 2424 C C . ILE A 1 311 ? -21.591 5.843 28.519 1.00 72.44 311 ILE A C 1
ATOM 2426 O O . ILE A 1 311 ? -22.717 6.335 28.394 1.00 72.44 311 ILE A O 1
ATOM 2430 N N . PRO A 1 312 ? -21.403 4.533 28.759 1.00 63.47 312 PRO A N 1
ATOM 2431 C CA . PRO A 1 312 ? -22.529 3.691 29.113 1.00 63.47 312 PRO A CA 1
ATOM 2432 C C . PRO A 1 312 ? -23.182 4.297 30.353 1.00 63.47 312 PRO A C 1
ATOM 2434 O O . PRO A 1 312 ? -22.486 4.709 31.285 1.00 63.47 312 PRO A O 1
ATOM 2437 N N . THR A 1 313 ? -24.511 4.385 30.360 1.00 60.53 313 THR A N 1
ATOM 2438 C CA . THR A 1 313 ? -25.277 4.730 31.558 1.00 60.53 313 THR A CA 1
ATOM 2439 C C . THR A 1 313 ? -25.139 3.557 32.522 1.00 60.53 313 THR A C 1
ATOM 2441 O O . THR A 1 313 ? -26.019 2.714 32.639 1.00 60.53 313 THR A O 1
ATOM 2444 N N . ILE A 1 314 ? -23.965 3.427 33.132 1.00 58.53 314 ILE A N 1
ATOM 2445 C CA . ILE A 1 314 ? -23.751 2.495 34.219 1.00 58.53 314 ILE A CA 1
ATOM 2446 C C . ILE A 1 314 ? -24.580 3.093 35.341 1.00 58.53 314 ILE A C 1
ATOM 2448 O O . ILE A 1 314 ? -24.235 4.156 35.866 1.00 58.53 314 ILE A O 1
ATOM 2452 N N . ASP A 1 315 ? -25.691 2.440 35.674 1.00 55.91 315 ASP A N 1
ATOM 2453 C CA . ASP A 1 315 ? -26.274 2.586 36.996 1.00 55.91 315 ASP A CA 1
ATOM 2454 C C . ASP A 1 315 ? -25.146 2.214 37.951 1.00 55.91 315 ASP A C 1
ATOM 2456 O O . ASP A 1 315 ? -24.838 1.038 38.148 1.00 55.91 315 ASP A O 1
ATOM 2460 N N . LEU A 1 316 ? -24.435 3.229 38.445 1.00 54.59 316 LEU A N 1
ATOM 2461 C CA . LEU A 1 316 ? -23.459 3.091 39.507 1.00 54.59 316 LEU A CA 1
ATOM 2462 C C . LEU A 1 316 ? -24.266 2.634 40.714 1.00 54.59 316 LEU A C 1
ATOM 2464 O O . LEU A 1 316 ? -24.705 3.447 41.526 1.00 54.59 316 LEU A O 1
ATOM 2468 N N . VAL A 1 317 ? -24.523 1.327 40.788 1.00 53.38 317 VAL A N 1
ATOM 2469 C CA . VAL A 1 317 ? -25.072 0.689 41.968 1.00 53.38 317 VAL A CA 1
ATOM 2470 C C . VAL A 1 317 ? -24.094 1.071 43.062 1.00 53.38 317 VAL A C 1
ATOM 2472 O O . VAL A 1 317 ? -22.917 0.713 43.024 1.00 53.38 317 VAL A O 1
ATOM 2475 N N . SER A 1 318 ? -24.567 1.900 43.982 1.00 53.31 318 SER A N 1
ATOM 2476 C CA . SER A 1 318 ? -23.814 2.554 45.046 1.00 53.31 318 SER A CA 1
ATOM 2477 C C . SER A 1 318 ? -23.299 1.573 46.109 1.00 53.31 318 SER A C 1
ATOM 2479 O O . SER A 1 318 ? -23.133 1.942 47.268 1.00 53.31 318 SER A O 1
ATOM 2481 N N . ASP A 1 319 ? -22.998 0.333 45.728 1.00 49.72 319 ASP A N 1
ATOM 2482 C CA . ASP A 1 319 ? -22.475 -0.745 46.566 1.00 49.72 319 ASP A CA 1
ATOM 2483 C C . ASP A 1 319 ? -20.991 -0.556 46.914 1.00 49.72 319 ASP A C 1
ATOM 2485 O O . ASP A 1 319 ? -20.271 -1.507 47.232 1.00 49.72 319 ASP A O 1
ATOM 2489 N N . VAL A 1 320 ? -20.530 0.695 46.985 1.00 54.84 320 VAL A N 1
ATOM 2490 C CA . VAL A 1 320 ? -19.429 1.031 47.883 1.00 54.84 320 VAL A CA 1
ATOM 2491 C C . VAL A 1 320 ? -19.982 0.891 49.301 1.00 54.84 320 VAL A C 1
ATOM 2493 O O . VAL A 1 320 ? -20.345 1.869 49.954 1.00 54.84 320 VAL A O 1
ATOM 2496 N N . LYS A 1 321 ? -20.053 -0.352 49.799 1.00 51.94 321 LYS A N 1
ATOM 2497 C CA . LYS A 1 321 ? -20.057 -0.616 51.238 1.00 51.94 321 LYS A CA 1
ATOM 2498 C C . LYS A 1 321 ? -18.848 0.125 51.788 1.00 51.94 321 LYS A C 1
ATOM 2500 O O . LYS A 1 321 ? -17.718 -0.325 51.608 1.00 51.94 321 LYS A O 1
ATOM 2505 N N . GLN A 1 322 ? -19.086 1.285 52.399 1.00 50.19 322 GLN A N 1
ATOM 2506 C CA . GLN A 1 322 ? -18.064 2.005 53.140 1.00 50.19 322 GLN A CA 1
ATOM 2507 C C . GLN A 1 322 ? -17.412 0.990 54.073 1.00 50.19 322 GLN A C 1
ATOM 2509 O O . GLN A 1 322 ? -18.087 0.394 54.917 1.00 50.19 322 GLN A O 1
ATOM 2514 N N . ALA A 1 323 ? -16.121 0.727 53.864 1.00 51.81 323 ALA A N 1
ATOM 2515 C CA . ALA A 1 323 ? -15.363 -0.100 54.782 1.00 51.81 323 ALA A CA 1
ATOM 2516 C C . ALA A 1 323 ? -15.556 0.498 56.186 1.00 51.81 323 ALA A C 1
ATOM 2518 O O . ALA A 1 323 ? -15.443 1.721 56.330 1.00 51.81 323 ALA A O 1
ATOM 2519 N N . PRO A 1 324 ? -15.908 -0.309 57.202 1.00 60.16 324 PRO A N 1
ATOM 2520 C CA . PRO A 1 324 ? -16.138 0.208 58.538 1.00 60.16 324 PRO A CA 1
ATOM 2521 C C . PRO A 1 324 ? -14.891 0.969 58.981 1.00 60.16 324 PRO A C 1
ATOM 2523 O O . PRO A 1 324 ? -13.789 0.420 59.006 1.00 60.16 324 PRO A O 1
ATOM 2526 N N . VAL A 1 325 ? -15.070 2.252 59.292 1.00 63.72 325 VAL A N 1
ATOM 2527 C CA . VAL A 1 325 ? -14.025 3.096 59.863 1.00 63.72 325 VAL A CA 1
ATOM 2528 C C . VAL A 1 325 ? -13.630 2.459 61.191 1.00 63.72 325 VAL A C 1
ATOM 2530 O O . VAL A 1 325 ? -14.360 2.543 62.178 1.00 63.72 325 VAL A O 1
ATOM 2533 N N . VAL A 1 326 ? -12.497 1.758 61.207 1.00 67.94 326 VAL A N 1
ATOM 2534 C CA . VAL A 1 326 ? -11.943 1.180 62.429 1.00 67.94 326 VAL A CA 1
ATOM 2535 C C . VAL A 1 326 ? -11.525 2.346 63.317 1.00 67.94 326 VAL A C 1
ATOM 2537 O O . VAL A 1 326 ? -10.517 3.007 63.071 1.00 67.94 326 VAL A O 1
ATOM 2540 N N . ALA A 1 327 ? -12.336 2.631 64.334 1.00 63.22 327 ALA A N 1
ATOM 2541 C CA . ALA A 1 327 ? -12.028 3.630 65.340 1.00 63.22 327 ALA A CA 1
ATOM 2542 C C . ALA A 1 327 ? -10.743 3.224 66.078 1.00 63.22 327 ALA A C 1
ATOM 2544 O O . ALA A 1 327 ? -10.724 2.274 66.863 1.00 63.22 327 ALA A O 1
ATOM 2545 N N . SER A 1 328 ? -9.661 3.954 65.813 1.00 67.19 328 SER A N 1
ATOM 2546 C CA . SER A 1 328 ? -8.427 3.891 66.589 1.00 67.19 328 SER A CA 1
ATOM 2547 C C . SER A 1 328 ? -8.730 4.336 68.024 1.00 67.19 328 SER A C 1
ATOM 2549 O O . SER A 1 328 ? -8.990 5.511 68.296 1.00 67.19 328 SER A O 1
ATOM 2551 N N . LYS A 1 329 ? -8.745 3.375 68.955 1.00 64.75 329 LYS A N 1
ATOM 2552 C CA . LYS A 1 329 ? -8.683 3.658 70.390 1.00 64.75 329 LYS A CA 1
ATOM 2553 C C . LYS A 1 329 ? -7.268 4.142 70.698 1.00 64.75 329 LYS A C 1
ATOM 2555 O O . LYS A 1 329 ? -6.330 3.352 70.657 1.00 64.75 329 LYS A O 1
ATOM 2560 N N . LYS A 1 330 ? -7.125 5.430 71.010 1.00 65.44 330 LYS A N 1
ATOM 2561 C CA . LYS A 1 330 ? -5.930 5.952 71.681 1.00 65.44 330 LYS A CA 1
ATOM 2562 C C . LYS A 1 330 ? -5.905 5.405 73.112 1.00 65.44 330 LYS A C 1
ATOM 2564 O O . LYS A 1 330 ? -6.852 5.643 73.861 1.00 65.44 330 LYS A O 1
ATOM 2569 N N . SER A 1 331 ? -4.857 4.654 73.434 1.00 71.12 331 SER A N 1
ATOM 2570 C CA . SER A 1 331 ? -4.410 4.329 74.794 1.00 71.12 331 SER A CA 1
ATOM 2571 C C . SER A 1 331 ? -3.436 5.384 75.288 1.00 71.12 331 SER A C 1
ATOM 2573 O O . SER A 1 331 ? -2.567 5.751 74.461 1.00 71.12 331 SER A O 1
#

Radius of gyration: 28.26 Å; Cα contacts (8 Å, |Δi|>4): 447; chains: 1; bounding box: 58×39×108 Å

Solvent-accessible surface area (backbone atoms only — not comparable to full-atom values): 18868 Å² total; per-residue (Å²): 138,81,88,80,84,80,80,82,82,81,79,83,84,76,79,86,77,72,72,66,83,68,53,74,78,63,78,76,60,62,90,88,57,78,84,72,82,77,72,77,78,48,70,70,64,73,70,47,91,62,53,41,65,58,51,28,73,76,43,70,85,54,89,48,33,69,60,28,38,51,34,31,51,24,32,42,51,45,14,50,61,32,38,77,72,67,38,27,67,62,13,21,54,32,11,43,47,21,26,76,66,56,64,34,68,82,64,63,40,84,79,53,24,29,66,38,54,42,22,44,52,50,24,37,53,23,33,40,75,70,66,40,51,72,61,23,48,53,48,38,56,47,45,28,71,78,40,32,79,36,55,48,44,61,60,39,49,56,49,46,22,53,76,55,73,71,41,85,52,72,68,58,51,51,46,48,50,56,16,51,55,50,36,53,51,49,51,38,36,66,68,18,38,24,52,27,38,29,48,36,66,45,32,53,80,71,76,39,78,82,54,58,39,74,60,40,24,59,58,19,63,45,41,70,90,23,54,53,72,67,36,45,40,53,30,38,40,76,72,74,46,65,58,44,79,47,79,32,46,24,45,57,56,75,68,52,72,67,53,31,38,37,49,53,93,94,42,39,30,23,36,65,40,76,56,97,74,19,34,36,33,37,37,46,88,82,72,43,77,43,82,39,78,53,67,54,64,82,40,84,84,46,73,43,45,31,42,27,58,66,83,75,87,68,77,74,73,77,75,70,71,73,74,79,80,77,78,80,78,85,128

Sequence (331 aa):
MKLRTITATVALAVGAGILAFGWSRWSHHDATRPPVVTVDADPLLQTMKDSPKEFVARNEMSNDKQVQTVVTRARMTAAFNDAEKGDYSSARAEFLNASLKHKGSDAMNPDFGTLPEQAAYQAIVCLEAEGKKVEAAAEYRKFMRERQLSPLIHACFRRLEHLNGDKVDSRDEAALQDAVDAQEKEIRFQTSVCGPKCLEKILPLLGKDPVGYRELAKLCRTTDQGTTLADLKSACESLGLKPVGFELNAKDFTELKNPFIWLQADHYVAVLGFKNGKAIVYNPIYKTEEERPLPKADDSNFRATVLAFEIPTIDLVSDVKQAPVVASKKS

Nearest PDB structures (foldseek):
  7s5j-assembly1_A  TM=7.960E-01  e=5.100E-05  Acetivibrio thermocellus ATCC 27405
  4g2v-assembly1_A  TM=5.552E-01  e=1.026E+00  Mus musculus
  2hr2-assembly2_B  TM=5.016E-01  e=1.928E+00  Chlorobaculum tepidum TLS
  8j07-assembly1_d3  TM=3.118E-01  e=5.195E-01  Homo sapiens
  3lew-assembly1_A  TM=5.167E-01  e=4.403E+00  Phocaeicola vulgatus ATCC 8482

Foldseek 3Di:
DDDDDDDDDDPPPPDPDPPPPVPPVLPPPDPVDHDDPDDDCPPVNVPDPDQLVVLLVVPLPPPAQASLLSNLVSLQVVLVVCVVVVNLVSSLVSLCCSLPSRPHDQDADPQFGGSNLNSLLSSLVSCVSVVVLVVSLVSLLVSLQVPLQGNCNVVSLVSNCVSVVNDHDVSSVVSNVVSVVVNVQVVLQLQQLLLLLLCQVCQVVVVHDRDDSVVLCVQQVTHSQHGDPVSSCSSCVVSVFNKDKDKDDLQCVLVADDWKWWDDPPGIWTFHDDDPQWTFIQGSNVRDTDTHHRDDNPPPPDIIIIIHRDDPPPPVPVPPPPDPPPDDDDD

Mean predicted aligned error: 9.34 Å

pLDDT: mean 85.86, std 21.02, range [26.11, 98.56]